Protein AF-A0A7W3MYH0-F1 (afdb_monomer)

Sequence (310 aa):
MGSTESAAGPSVPSQEVTCVPGLLAEVEGEVVQAGDALAAFGDLRAQATQVLLGNQPESNGEAVRLGQVTLELFVEPGVVGCGRAHAVIHIQVTAFAELVVEHRWPAQRVAFEYDALDLAVLDGDEPLLVAEVKRDRTELERMLAQFEVATSEHVVAPANTVQRKVAALARLRPAVFWAVAPGVRRAFSVEADRGGVPRLHPRGGLPQGSRTELDCPICGSEEDVRGNPMPDGRIGLVCAACDHHWSRTPRRPCRRCGSADVEAGGYRGWAYEDSEDATDDTMAPWHYVDWDVYRCRNCHHTWKVGRRAE

Organism: NCBI:txid1411118

Nearest PDB structures (foldseek):
  8rpp-assembly1_A  TM=4.642E-01  e=5.787E+00  Homo sapiens
  6jjx-assembly1_A  TM=3.162E-01  e=2.530E+00  Mus musculus
  8y6p-assembly1_Q  TM=2.442E-01  e=3.400E+00  Drosophila melanogaster
  5ezo-assembly1_A  TM=1.902E-01  e=1.577E+00  Plasmodium falciparum 3D7

pLDDT: mean 77.44, std 22.71, range [29.45, 98.5]

Solvent-accessible surface area (backbone atoms only — not comparable to full-atom values): 18325 Å² total; per-residue (Å²): 141,86,86,82,89,82,85,82,78,86,82,77,80,83,77,84,82,79,85,78,90,64,64,48,25,49,59,99,87,44,84,34,55,43,82,64,58,44,61,58,89,80,91,68,80,84,52,67,76,70,70,76,77,63,81,86,83,83,78,80,80,68,64,47,65,52,84,94,40,41,52,36,65,66,68,76,90,80,67,91,78,50,71,74,62,52,52,40,53,54,50,46,54,47,52,51,49,44,40,34,47,78,29,29,31,56,54,80,37,52,42,70,62,46,88,67,29,52,29,27,36,43,60,74,94,45,42,44,31,35,28,42,70,31,77,35,55,68,62,42,52,55,50,52,56,51,48,73,71,56,46,48,61,34,47,77,59,49,87,47,77,65,31,39,35,49,25,39,46,44,71,61,58,25,56,28,42,36,46,36,25,73,97,41,81,46,28,21,38,46,44,65,47,98,69,52,36,52,42,77,42,86,42,98,57,77,70,39,30,19,87,46,99,66,23,28,59,73,81,46,45,54,89,44,44,46,77,44,83,40,98,87,64,31,32,40,34,37,23,72,83,76,72,50,74,51,61,44,73,68,70,69,48,32,93,87,78,61,44,62,56,46,48,62,51,64,45,81,73,44,62,51,92,45,69,70,68,17,67,76,36,89,48,15,86,79,30,32,29,24,35,38,38,35,35,21,74,84,77,64,54,67,53,74,49,74,36,65,64,130

Foldseek 3Di:
DDDDDDDDDDDDDDDDDDDDFFFWWAAPHDIDRPLQNQLDDDDQQPQLVPVQPDDDDDDDWDFRDRDRTTRTRDDPPDPPPCVQVVLQVVQLVSVLCCCCHVQVQRSNQWDAPDQLAGIFGDQDPAGQETEHEDSAPVVLVVLVVCLQPDDLCLLVPPPDSSSSVQVVCLVRVHQWYWYDYRVDIWIFGWDQDPSSGTDTHTDPDDFRQANDPQADRHPNDNPQWDWDADPVQWTWIARPVPRDIGIGHQQDADPPPRHSQKRKGKDFFQFDPDPVVQVVDPLRVPRTWIWIWIAHPPPRDIDIDTHRHD

Secondary structure (DSSP, 8-state):
------PPPPPPP----------EEEETTEEEEHHHHTTS-----SSHHHHSSS----SS--EEEETTEEEE----TT-TT-HHHHHHHHHHHHHHHHHHHTS---GGGEEEEETTEEEEEEETTEEEEEEEE-SSHHHHHHHHHHHHT--HHHHHS--SHHHHHHHHHHHH--SEEEEEETTEEEEEEEEE-TTS-EEEEEESSPPPPPSSTTS-TTT--STTEEEEE-TTS-EEEEETTT--EEEEPPPPPPTTT--S-EEEEEEEEEEPSSHHHHHT-TT-TTSEEEEEEEEETTT--EEEEEEE--

InterPro domains:
  IPR024064 FdhE-like superfamily [G3DSA:3.90.1670.10] (83-310)
  IPR024064 FdhE-like superfamily [SSF144020] (112-305)

Mean predicted aligned error: 13.1 Å

Structure (mmCIF, N/CA/C/O backbone):
data_AF-A0A7W3MYH0-F1
#
_entry.id   AF-A0A7W3MYH0-F1
#
loop_
_atom_site.group_PDB
_atom_site.id
_atom_site.type_symbol
_atom_site.label_atom_id
_atom_site.label_alt_id
_atom_site.label_comp_id
_atom_site.label_asym_id
_atom_site.label_entity_id
_atom_site.label_seq_id
_atom_site.pdbx_PDB_ins_code
_atom_site.Cartn_x
_atom_site.Cartn_y
_atom_site.Cartn_z
_atom_site.occupancy
_atom_site.B_iso_or_equiv
_atom_site.auth_seq_id
_atom_site.auth_comp_id
_atom_site.auth_asym_id
_atom_site.auth_atom_id
_atom_site.pdbx_PDB_model_num
ATOM 1 N N . MET A 1 1 ? 1.530 49.785 -61.861 1.00 49.75 1 MET A N 1
ATOM 2 C CA . MET A 1 1 ? 0.329 49.764 -60.999 1.00 49.75 1 MET A CA 1
ATOM 3 C C . MET A 1 1 ? -0.257 48.369 -61.082 1.00 49.75 1 MET A C 1
ATOM 5 O O . MET A 1 1 ? -0.541 47.935 -62.188 1.00 49.75 1 MET A O 1
ATOM 9 N N . GLY A 1 2 ? -0.339 47.657 -59.961 1.00 45.53 2 GLY A N 1
ATOM 10 C CA . GLY A 1 2 ? -0.813 46.272 -59.916 1.00 45.53 2 GLY A CA 1
ATOM 11 C C . GLY A 1 2 ? -0.309 45.565 -58.664 1.00 45.53 2 GLY A C 1
ATOM 12 O O . GLY A 1 2 ? 0.562 44.710 -58.754 1.00 45.53 2 GLY A O 1
ATOM 13 N N . SER A 1 3 ? -0.799 46.010 -57.507 1.00 45.44 3 SER A N 1
ATOM 14 C CA . SER A 1 3 ? -0.577 45.389 -56.201 1.00 45.44 3 SER A CA 1
ATOM 15 C C . SER A 1 3 ? -1.469 44.155 -56.056 1.00 45.44 3 SER A C 1
ATOM 17 O O . SER A 1 3 ? -2.653 44.224 -56.380 1.00 45.44 3 SER A O 1
ATOM 19 N N . THR A 1 4 ? -0.936 43.060 -55.518 1.00 51.47 4 THR A N 1
ATOM 20 C CA . THR A 1 4 ? -1.732 41.945 -54.984 1.00 51.47 4 THR A CA 1
ATOM 21 C C . THR A 1 4 ? -1.242 41.631 -53.576 1.00 51.47 4 THR A C 1
ATOM 23 O O . THR A 1 4 ? -0.197 41.008 -53.399 1.00 51.47 4 THR A O 1
ATOM 26 N N . GLU A 1 5 ? -1.990 42.117 -52.585 1.00 48.38 5 GLU A N 1
ATOM 27 C CA . GLU A 1 5 ? -1.872 41.752 -51.173 1.00 48.38 5 GLU A CA 1
ATOM 28 C C . GLU A 1 5 ? -2.533 40.386 -50.944 1.00 48.38 5 GLU A C 1
ATOM 30 O O . GLU A 1 5 ? -3.685 40.169 -51.315 1.00 48.38 5 GLU A O 1
ATOM 35 N N . SER A 1 6 ? -1.790 39.460 -50.336 1.00 55.84 6 SER A N 1
ATOM 36 C CA . SER A 1 6 ? -2.280 38.151 -49.905 1.00 55.84 6 SER A CA 1
ATOM 37 C C . SER A 1 6 ? -2.555 38.208 -48.404 1.00 55.84 6 SER A C 1
ATOM 39 O O . SER A 1 6 ? -1.624 38.322 -47.609 1.00 55.84 6 SER A O 1
ATOM 41 N N . ALA A 1 7 ? -3.828 38.143 -48.017 1.00 49.69 7 ALA A N 1
ATOM 42 C CA . ALA A 1 7 ? -4.252 38.137 -46.621 1.00 49.69 7 ALA A CA 1
ATOM 43 C C . ALA A 1 7 ? -3.980 36.767 -45.975 1.00 49.69 7 ALA A C 1
ATOM 45 O O . ALA A 1 7 ? -4.521 35.748 -46.404 1.00 49.69 7 ALA A O 1
ATOM 46 N N . ALA A 1 8 ? -3.143 36.746 -44.937 1.00 50.25 8 ALA A N 1
ATOM 47 C CA . ALA A 1 8 ? -2.974 35.596 -44.056 1.00 50.25 8 ALA A CA 1
ATOM 48 C C . ALA A 1 8 ? -4.159 35.530 -43.077 1.00 50.25 8 ALA A C 1
ATOM 50 O O . ALA A 1 8 ? -4.437 36.495 -42.366 1.00 50.25 8 ALA A O 1
ATOM 51 N N . GLY A 1 9 ? -4.875 34.404 -43.070 1.00 51.78 9 GLY A N 1
ATOM 52 C CA . GLY A 1 9 ? -5.973 34.154 -42.137 1.00 51.78 9 GLY A CA 1
ATOM 53 C C . GLY A 1 9 ? -5.472 33.892 -40.708 1.00 51.78 9 GLY A C 1
ATOM 54 O O . GLY A 1 9 ? -4.358 33.391 -40.536 1.00 51.78 9 GLY A O 1
ATOM 55 N N . PRO A 1 10 ? -6.273 34.216 -39.677 1.00 43.66 10 PRO A N 1
ATOM 56 C CA . PRO A 1 10 ? -5.878 34.051 -38.283 1.00 43.66 10 PRO A CA 1
ATOM 57 C C . PRO A 1 10 ? -5.777 32.567 -37.908 1.00 43.66 10 PRO A C 1
ATOM 59 O O . PRO A 1 10 ? -6.722 31.797 -38.074 1.00 43.66 10 PRO A O 1
ATOM 62 N N . SER A 1 11 ? -4.624 32.174 -37.372 1.00 43.88 11 SER A N 1
ATOM 63 C CA . SER A 1 11 ? -4.406 30.869 -36.749 1.00 43.88 11 SER A CA 1
ATOM 64 C C . SER A 1 11 ? -5.176 30.785 -35.429 1.00 43.88 11 SER A C 1
ATOM 66 O O . SER A 1 11 ? -4.922 31.572 -34.515 1.00 43.88 11 SER A O 1
ATOM 68 N N . VAL A 1 12 ? -6.104 29.832 -35.326 1.00 41.00 12 VAL A N 1
ATOM 69 C CA . VAL A 1 12 ? -6.810 29.511 -34.077 1.00 41.00 12 VAL A CA 1
ATOM 70 C C . VAL A 1 12 ? -5.826 28.813 -33.127 1.00 41.00 12 VAL A C 1
ATOM 72 O O . VAL A 1 12 ? -5.189 27.846 -33.548 1.00 41.00 12 VAL A O 1
ATOM 75 N N . PRO A 1 13 ? -5.664 29.272 -31.874 1.00 39.94 13 PRO A N 1
ATOM 76 C CA . PRO A 1 13 ? -4.800 28.602 -30.913 1.00 39.94 13 PRO A CA 1
ATOM 77 C C . PRO A 1 13 ? -5.392 27.241 -30.529 1.00 39.94 13 PRO A C 1
ATOM 79 O O . PRO A 1 13 ? -6.543 27.146 -30.103 1.00 39.94 13 PRO A O 1
ATOM 82 N N . SER A 1 14 ? -4.592 26.188 -30.676 1.00 37.06 14 SER A N 1
ATOM 83 C CA . SER A 1 14 ? -4.891 24.848 -30.178 1.00 37.06 14 SER A CA 1
ATOM 84 C C . SER A 1 14 ? -5.017 24.897 -28.652 1.00 37.06 14 SER A C 1
ATOM 86 O O . SER A 1 14 ? -4.023 25.125 -27.966 1.00 37.06 14 SER A O 1
ATOM 88 N N . GLN A 1 15 ? -6.222 24.716 -28.111 1.00 36.97 15 GLN A N 1
ATOM 89 C CA . GLN A 1 15 ? -6.409 24.520 -26.673 1.00 36.97 15 GLN A CA 1
ATOM 90 C C . GLN A 1 15 ? -5.968 23.097 -26.307 1.00 36.97 15 GLN A C 1
ATOM 92 O O . GLN A 1 15 ? -6.529 22.124 -26.812 1.00 36.97 15 GLN A O 1
ATOM 97 N N . GLU A 1 16 ? -4.956 22.972 -25.448 1.00 37.06 16 GLU A N 1
ATOM 98 C CA . GLU A 1 16 ? -4.642 21.706 -24.785 1.00 37.06 16 GLU A CA 1
ATOM 99 C C . GLU A 1 16 ? -5.789 21.362 -23.828 1.00 37.06 16 GLU A C 1
ATOM 101 O O . GLU A 1 16 ? -6.055 22.076 -22.863 1.00 37.06 16 GLU A O 1
ATOM 106 N N . VAL A 1 17 ? -6.506 20.277 -24.126 1.00 39.31 17 VAL A N 1
ATOM 107 C CA . VAL A 1 17 ? -7.521 19.717 -23.231 1.00 39.31 17 VAL A CA 1
ATOM 108 C C . VAL A 1 17 ? -6.800 18.862 -22.194 1.00 39.31 17 VAL A C 1
ATOM 110 O O . VAL A 1 17 ? -6.357 17.752 -22.490 1.00 39.31 17 VAL A O 1
ATOM 113 N N . THR A 1 18 ? -6.674 19.375 -20.974 1.00 37.69 18 THR A N 1
ATOM 114 C CA . THR A 1 18 ? -6.157 18.614 -19.833 1.00 37.69 18 THR A CA 1
ATOM 115 C C . THR A 1 18 ? -7.280 17.738 -19.276 1.00 37.69 18 THR A C 1
ATOM 117 O O . THR A 1 18 ? -8.209 18.249 -18.656 1.00 37.69 18 THR A O 1
ATOM 120 N N . CYS A 1 19 ? -7.227 16.418 -19.493 1.00 40.06 19 CYS A N 1
ATOM 121 C CA . CYS A 1 19 ? -8.099 15.488 -18.768 1.00 40.06 19 CYS A CA 1
ATOM 122 C C . CYS A 1 19 ? -7.659 15.461 -17.293 1.00 40.06 19 CYS A C 1
ATOM 124 O O . CYS A 1 19 ? -6.555 14.998 -17.004 1.00 40.06 19 CYS A O 1
ATOM 126 N N . VAL A 1 20 ? -8.515 15.894 -16.366 1.00 40.16 20 VAL A N 1
ATOM 127 C CA . VAL A 1 20 ? -8.337 15.643 -14.926 1.00 40.16 20 VAL A CA 1
ATOM 128 C C . VAL A 1 20 ? -9.387 14.611 -14.509 1.00 40.16 20 VAL A C 1
ATOM 130 O O . VAL A 1 20 ? -10.543 14.978 -14.316 1.00 40.16 20 VAL A O 1
ATOM 133 N N . PRO A 1 21 ? -9.054 13.311 -14.440 1.00 43.78 21 PRO A N 1
ATOM 134 C CA . PRO A 1 21 ? -9.985 12.321 -13.917 1.00 43.78 21 PRO A CA 1
ATOM 135 C C . PRO A 1 21 ? -10.138 12.501 -12.399 1.00 43.78 21 PRO A C 1
ATOM 137 O O . PRO A 1 21 ? -9.145 12.526 -11.674 1.00 43.78 21 PRO A O 1
ATOM 140 N N . GLY A 1 22 ? -11.379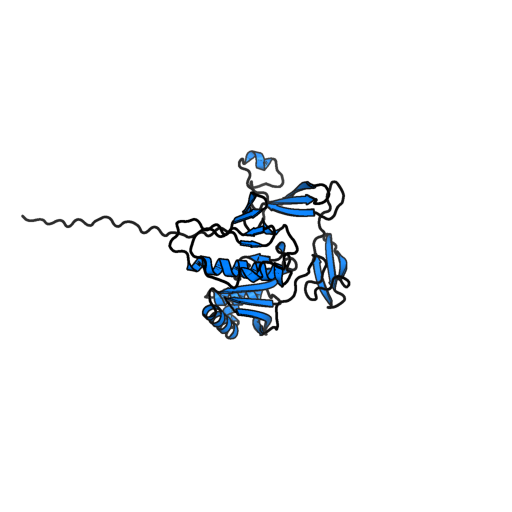 12.617 -11.923 1.00 41.09 22 GLY A N 1
ATOM 141 C CA . GLY A 1 22 ? -11.736 12.541 -10.505 1.00 41.09 22 GLY A CA 1
ATOM 142 C C . GLY A 1 22 ? -12.479 11.236 -10.218 1.00 41.09 22 GLY A C 1
ATOM 143 O O . GLY A 1 22 ? -13.301 10.810 -11.025 1.00 41.09 22 GLY A O 1
ATOM 144 N N . LEU A 1 23 ? -12.187 10.591 -9.087 1.00 44.78 23 LEU A N 1
ATOM 145 C CA . LEU A 1 23 ? -12.924 9.421 -8.606 1.00 44.78 23 LEU A CA 1
ATOM 146 C C . LEU A 1 23 ? -13.831 9.874 -7.455 1.00 44.78 23 LEU A C 1
ATOM 148 O O . LEU A 1 23 ? -13.351 10.218 -6.373 1.00 44.78 23 LEU A O 1
ATOM 152 N N . LEU A 1 24 ? -15.137 9.909 -7.704 1.00 42.88 24 LEU A N 1
ATOM 153 C CA . LEU A 1 24 ? -16.153 10.180 -6.691 1.00 42.88 24 LEU A CA 1
ATOM 154 C C . LEU A 1 24 ? -16.809 8.855 -6.302 1.00 42.88 24 LEU A C 1
ATOM 156 O O . LEU A 1 24 ? -16.984 7.981 -7.145 1.00 42.88 24 LEU A O 1
ATOM 160 N N . ALA A 1 25 ? -17.139 8.695 -5.029 1.00 40.66 25 ALA A N 1
ATOM 161 C CA . ALA A 1 25 ? -17.916 7.572 -4.529 1.00 40.66 25 ALA A CA 1
ATOM 162 C C . ALA A 1 25 ? -19.164 8.120 -3.836 1.00 40.66 25 ALA A C 1
ATOM 164 O O . ALA A 1 25 ? -19.112 9.181 -3.221 1.00 40.66 25 ALA A O 1
ATOM 165 N N . GLU A 1 26 ? -20.283 7.410 -3.928 1.00 36.84 26 GLU A N 1
ATOM 166 C CA . GLU A 1 26 ? -21.508 7.780 -3.222 1.00 36.84 26 GLU A CA 1
ATOM 167 C C . GLU A 1 26 ? -21.799 6.735 -2.143 1.00 36.84 26 GLU A C 1
ATOM 169 O O . GLU A 1 26 ? -21.899 5.537 -2.425 1.00 36.84 26 GLU A O 1
ATOM 174 N N . VAL A 1 27 ? -21.905 7.179 -0.889 1.00 41.62 27 VAL A N 1
ATOM 175 C CA . VAL A 1 27 ? -22.206 6.320 0.264 1.00 41.62 27 VAL A CA 1
ATOM 176 C C . VAL A 1 27 ? -23.472 6.854 0.922 1.00 41.62 27 VAL A C 1
ATOM 178 O O . VAL A 1 27 ? -23.507 7.995 1.361 1.00 41.62 27 VAL A O 1
ATOM 181 N N . GLU A 1 28 ? -24.535 6.046 0.957 1.00 39.84 28 GLU A N 1
ATOM 182 C CA . GLU A 1 28 ? -25.832 6.406 1.567 1.00 39.84 28 GLU A CA 1
ATOM 183 C C . GLU A 1 28 ? -26.482 7.715 1.051 1.00 39.84 28 GLU A C 1
ATOM 185 O O . GLU A 1 28 ? -27.323 8.294 1.736 1.00 39.84 28 GLU A O 1
ATOM 190 N N . GLY A 1 29 ? -26.164 8.159 -0.172 1.00 37.56 29 GLY A N 1
ATOM 191 C CA . GLY A 1 29 ? -26.741 9.371 -0.773 1.00 37.56 29 GLY A CA 1
ATOM 192 C C . GLY A 1 29 ? -25.885 10.637 -0.640 1.00 37.56 29 GLY A C 1
ATOM 193 O O . GLY A 1 29 ? -26.349 11.717 -1.004 1.00 37.56 29 GLY A O 1
ATOM 194 N N . GLU A 1 30 ? -24.658 10.531 -0.116 1.00 33.34 30 GLU A N 1
ATOM 195 C CA . GLU A 1 30 ? -23.674 11.620 -0.102 1.00 33.34 30 GLU A CA 1
ATOM 196 C C . GLU A 1 30 ? -22.496 11.316 -1.038 1.00 33.34 30 GLU A C 1
ATOM 198 O O . GLU A 1 30 ? -21.891 10.242 -0.975 1.00 33.34 30 GLU A O 1
ATOM 203 N N . VAL A 1 31 ? -22.162 12.286 -1.900 1.00 41.22 31 VAL A N 1
ATOM 204 C CA . VAL A 1 31 ? -21.006 12.238 -2.806 1.00 41.22 31 VAL A CA 1
ATOM 205 C C . VAL A 1 31 ? -19.749 12.612 -2.025 1.00 41.22 31 VAL A C 1
ATOM 207 O O . VAL A 1 31 ? -19.617 13.732 -1.535 1.00 41.22 31 VAL A O 1
ATOM 210 N N . VAL A 1 32 ? -18.808 11.682 -1.941 1.00 40.00 32 VAL A N 1
ATOM 211 C CA . VAL A 1 32 ? -17.532 11.821 -1.235 1.00 40.00 32 VAL A CA 1
ATOM 212 C C . VAL A 1 32 ? -16.370 11.528 -2.186 1.00 40.00 32 VAL A C 1
ATOM 214 O O . VAL A 1 32 ? -16.501 10.770 -3.150 1.00 40.00 32 VAL A O 1
ATOM 217 N N . GLN A 1 33 ? -15.204 12.134 -1.941 1.00 45.72 33 GLN A N 1
ATOM 218 C CA . GLN A 1 33 ? -13.974 11.721 -2.622 1.00 45.72 33 GLN A CA 1
ATOM 219 C C . GLN A 1 33 ? -13.733 10.237 -2.325 1.00 45.72 33 GLN A C 1
ATOM 221 O O . GLN A 1 33 ? -13.898 9.799 -1.186 1.00 45.72 33 GLN A O 1
ATOM 226 N N . ALA A 1 34 ? -13.356 9.448 -3.334 1.00 43.62 34 ALA A N 1
ATOM 227 C CA . ALA A 1 34 ? -13.265 7.993 -3.188 1.00 43.62 34 ALA A CA 1
ATOM 228 C C . ALA A 1 34 ? -12.343 7.542 -2.038 1.00 43.62 34 ALA A C 1
ATOM 230 O O . ALA A 1 34 ? -12.589 6.496 -1.443 1.00 43.62 34 ALA A O 1
ATOM 231 N N . GLY A 1 35 ? -11.339 8.351 -1.678 1.00 39.06 35 GLY A N 1
ATOM 232 C CA . GLY A 1 35 ? -10.481 8.107 -0.516 1.00 39.06 35 GLY A CA 1
ATOM 233 C C . GLY A 1 35 ? -11.215 8.132 0.834 1.00 39.06 35 GLY A C 1
ATOM 234 O O . GLY A 1 35 ? -10.866 7.356 1.719 1.00 39.06 35 GLY A O 1
ATOM 235 N N . ASP A 1 36 ? -12.263 8.948 0.977 1.00 36.28 36 ASP A N 1
ATOM 236 C CA . ASP A 1 36 ? -12.995 9.146 2.238 1.00 36.28 36 ASP A CA 1
ATOM 237 C C . ASP A 1 36 ? -14.158 8.150 2.410 1.00 36.28 36 ASP A C 1
ATOM 239 O O . ASP A 1 36 ? -14.506 7.765 3.527 1.00 36.28 36 ASP A O 1
ATOM 243 N N . ALA A 1 37 ? -14.722 7.662 1.300 1.00 36.88 37 ALA A N 1
ATOM 244 C CA . ALA A 1 37 ? -15.820 6.689 1.270 1.00 36.88 37 ALA A CA 1
ATOM 245 C C . ALA A 1 37 ? -15.452 5.303 1.833 1.00 36.88 37 ALA A C 1
ATOM 247 O O . ALA A 1 37 ? -16.307 4.560 2.315 1.00 36.88 37 ALA A O 1
ATOM 248 N N . LEU A 1 38 ? -14.172 4.938 1.742 1.00 44.50 38 LEU A N 1
ATOM 249 C CA . LEU A 1 38 ? -13.667 3.580 1.960 1.00 44.50 38 LEU A CA 1
ATOM 250 C C . LEU A 1 38 ? -13.279 3.273 3.420 1.00 44.50 38 LEU A C 1
ATOM 252 O O . LEU A 1 38 ? -12.915 2.140 3.727 1.00 44.50 38 LEU A O 1
ATOM 256 N N . ALA A 1 39 ? -13.375 4.251 4.332 1.00 37.59 39 ALA A N 1
ATOM 257 C CA . ALA A 1 39 ? -13.103 4.073 5.766 1.00 37.59 39 ALA A CA 1
ATOM 258 C C . ALA A 1 39 ? -14.240 3.359 6.531 1.00 37.59 39 ALA A C 1
ATOM 260 O O . ALA A 1 39 ? -14.053 2.909 7.665 1.00 37.59 39 ALA A O 1
ATOM 261 N N . ALA A 1 40 ? -15.414 3.223 5.918 1.00 35.97 40 ALA A N 1
ATOM 262 C CA . ALA A 1 40 ? -16.472 2.351 6.396 1.00 35.97 40 ALA A CA 1
ATOM 263 C C . ALA A 1 40 ? -16.369 0.992 5.681 1.00 35.97 40 ALA A C 1
ATOM 265 O O . ALA A 1 40 ? -15.889 0.908 4.562 1.00 35.97 40 ALA A O 1
ATOM 266 N N . PHE A 1 41 ? -16.895 -0.059 6.302 1.00 45.53 41 PHE A N 1
ATOM 267 C CA . PHE A 1 41 ? -17.168 -1.384 5.718 1.00 45.53 41 PHE A CA 1
ATOM 268 C C . PHE A 1 41 ? -16.144 -2.508 5.921 1.00 45.53 41 PHE A C 1
ATOM 270 O O . PHE A 1 41 ? -14.936 -2.396 5.729 1.00 45.53 41 PHE A O 1
ATOM 277 N N . GLY A 1 42 ? -16.724 -3.644 6.312 1.00 33.22 42 GLY A N 1
ATOM 278 C CA . GLY A 1 42 ? -16.122 -4.963 6.330 1.00 33.22 42 GLY A CA 1
ATOM 279 C C . GLY A 1 42 ? -17.019 -5.964 5.597 1.00 33.22 42 GLY A C 1
ATOM 280 O O . GLY A 1 42 ? -18.230 -5.774 5.500 1.00 33.22 42 GLY A O 1
ATOM 281 N N . ASP A 1 43 ? -16.361 -7.021 5.127 1.00 45.12 43 ASP A N 1
ATOM 282 C CA . ASP A 1 43 ? -16.867 -8.320 4.665 1.00 45.12 43 ASP A CA 1
ATOM 283 C C . ASP A 1 43 ? -17.832 -8.351 3.457 1.00 45.12 43 ASP A C 1
ATOM 285 O O . ASP A 1 43 ? -19.051 -8.417 3.597 1.00 45.12 43 ASP A O 1
ATOM 289 N N . LEU A 1 44 ? -17.273 -8.427 2.237 1.00 38.06 44 LEU A N 1
ATOM 290 C CA . LEU A 1 44 ? -18.025 -8.662 0.991 1.00 38.06 44 LEU A CA 1
ATOM 291 C C . LEU A 1 44 ? -17.258 -9.549 -0.004 1.00 38.06 44 LEU A C 1
ATOM 293 O O . LEU A 1 44 ? -16.617 -9.075 -0.931 1.00 38.06 44 LEU A O 1
ATOM 297 N N . ARG A 1 45 ? -17.369 -10.872 0.166 1.00 33.44 45 ARG A N 1
ATOM 298 C CA . ARG A 1 45 ? -16.625 -11.895 -0.600 1.00 33.44 45 ARG A CA 1
ATOM 299 C C . ARG A 1 45 ? -17.303 -12.387 -1.893 1.00 33.44 45 ARG A C 1
ATOM 301 O O . ARG A 1 45 ? -16.672 -13.092 -2.669 1.00 33.44 45 ARG A O 1
ATOM 308 N N . ALA A 1 46 ? -18.581 -12.085 -2.132 1.00 29.45 46 ALA A N 1
ATOM 309 C CA . ALA A 1 46 ? -19.383 -12.882 -3.076 1.00 29.45 46 ALA A CA 1
ATOM 310 C C . ALA A 1 46 ? -19.739 -12.224 -4.426 1.00 29.45 46 ALA A C 1
ATOM 312 O O . ALA A 1 46 ? -20.237 -12.926 -5.299 1.00 29.45 46 ALA A O 1
ATOM 313 N N . GLN A 1 47 ? -19.511 -10.920 -4.630 1.00 33.72 47 GLN A N 1
ATOM 314 C CA . GLN A 1 47 ? -20.030 -10.212 -5.821 1.00 33.72 47 GLN A CA 1
ATOM 315 C C . GLN A 1 47 ? -18.956 -9.629 -6.755 1.00 33.72 47 GLN A C 1
ATOM 317 O O . GLN A 1 47 ? -19.222 -9.467 -7.944 1.00 33.72 47 GLN A O 1
ATOM 322 N N . ALA A 1 48 ? -17.726 -9.407 -6.279 1.00 35.72 48 ALA A N 1
ATOM 323 C CA . ALA A 1 48 ? -16.650 -8.835 -7.097 1.00 35.72 48 ALA A CA 1
ATOM 324 C C . ALA A 1 48 ? -16.241 -9.734 -8.285 1.00 35.72 48 ALA A C 1
ATOM 326 O O . ALA A 1 48 ? -15.880 -9.247 -9.354 1.00 35.72 48 ALA A O 1
ATOM 327 N N . THR A 1 49 ? -16.367 -11.056 -8.146 1.00 32.59 49 THR A N 1
ATOM 328 C CA . THR A 1 49 ? -15.875 -12.022 -9.140 1.00 32.59 49 THR A CA 1
ATOM 329 C C . THR A 1 49 ? -16.716 -12.082 -10.425 1.00 32.59 49 THR A C 1
ATOM 331 O O . THR A 1 49 ? -16.207 -12.510 -11.459 1.00 32.59 49 THR A O 1
ATOM 334 N N . GLN A 1 50 ? -17.984 -11.649 -10.413 1.00 30.77 50 GLN A N 1
ATOM 335 C CA . GLN A 1 50 ? -18.881 -11.819 -11.569 1.00 30.77 50 GLN A CA 1
ATOM 336 C C . GLN A 1 50 ? -18.831 -10.650 -12.570 1.00 30.77 50 GLN A C 1
ATOM 338 O O . GLN A 1 50 ? -19.088 -10.857 -13.753 1.00 30.77 50 GLN A O 1
ATOM 343 N N . VAL A 1 51 ? -18.428 -9.453 -12.129 1.00 36.69 51 VAL A N 1
ATOM 344 C CA . VAL A 1 51 ? -18.305 -8.252 -12.983 1.00 36.69 51 VAL A CA 1
ATOM 345 C C . VAL A 1 51 ? -16.957 -8.211 -13.723 1.00 36.69 51 VAL A C 1
ATOM 347 O O . VAL A 1 51 ? -16.855 -7.665 -14.816 1.00 36.69 51 VAL A O 1
ATOM 350 N N . LEU A 1 52 ? -15.915 -8.855 -13.187 1.00 38.69 52 LEU A N 1
ATOM 351 C CA . LEU A 1 52 ? -14.537 -8.711 -13.681 1.00 38.69 52 LEU A CA 1
ATOM 352 C C . LEU A 1 52 ? -14.161 -9.586 -14.893 1.00 38.69 52 LEU A C 1
ATOM 354 O O . LEU A 1 52 ? -13.057 -9.437 -15.420 1.00 38.69 52 LEU A O 1
ATOM 358 N N . LEU A 1 53 ? -15.026 -10.504 -15.346 1.00 37.31 53 LEU A N 1
ATOM 359 C CA . LEU A 1 53 ? -14.669 -11.494 -16.380 1.00 37.31 53 LEU A CA 1
ATOM 360 C C . LEU A 1 53 ? -15.657 -11.620 -17.552 1.00 37.31 53 LEU A C 1
ATOM 362 O O . LEU A 1 53 ? -15.447 -12.472 -18.416 1.00 37.31 53 LEU A O 1
ATOM 366 N N . GLY A 1 54 ? -16.699 -10.788 -17.640 1.00 34.19 54 GLY A N 1
ATOM 367 C CA . GLY A 1 54 ? -17.733 -10.945 -18.666 1.00 34.19 54 GLY A CA 1
ATOM 368 C C . GLY A 1 54 ? -18.232 -9.630 -19.254 1.00 34.19 54 GLY A C 1
ATOM 369 O O . GLY A 1 54 ? -19.049 -8.967 -18.636 1.00 34.19 54 GLY A O 1
ATOM 370 N N . ASN A 1 55 ? -17.824 -9.375 -20.501 1.00 32.88 55 ASN A N 1
ATOM 371 C CA . ASN A 1 55 ? -18.317 -8.363 -21.448 1.00 32.88 55 ASN A CA 1
ATOM 372 C C . ASN A 1 55 ? -17.762 -6.935 -21.306 1.00 32.88 55 ASN A C 1
ATOM 374 O O . ASN A 1 55 ? -17.775 -6.320 -20.248 1.00 32.88 55 ASN A O 1
ATOM 378 N N . GLN A 1 56 ? -17.281 -6.404 -22.436 1.00 32.81 56 GLN A N 1
ATOM 379 C CA . GLN A 1 56 ? -17.023 -4.975 -22.608 1.00 32.81 56 GLN A CA 1
ATOM 380 C C . GLN A 1 56 ? -18.367 -4.230 -22.649 1.00 32.81 56 GLN A C 1
ATOM 382 O O . GLN A 1 56 ? -19.223 -4.637 -23.438 1.00 32.81 56 GLN A O 1
ATOM 387 N N . PRO A 1 57 ? -18.570 -3.163 -21.856 1.00 34.25 57 PRO A N 1
ATOM 388 C CA . PRO A 1 57 ? -19.814 -2.407 -21.889 1.00 34.25 57 PRO A CA 1
ATOM 389 C C . PRO A 1 57 ? -19.824 -1.389 -23.038 1.00 34.25 57 PRO A C 1
ATOM 391 O O . PRO A 1 57 ? -18.903 -0.584 -23.203 1.00 34.25 57 PRO A O 1
ATOM 394 N N . GLU A 1 58 ? -20.903 -1.408 -23.820 1.00 35.22 58 GLU A N 1
ATOM 395 C CA . GLU A 1 58 ? -21.268 -0.331 -24.736 1.00 35.22 58 GLU A CA 1
ATOM 396 C C . GLU A 1 58 ? -22.017 0.766 -23.952 1.00 35.22 58 GLU A C 1
ATOM 398 O O . GLU A 1 58 ? -23.204 0.650 -23.680 1.00 35.22 58 GLU A O 1
ATOM 403 N N . SER A 1 59 ? -21.319 1.868 -23.657 1.00 42.91 59 SER A N 1
ATOM 404 C CA . SER A 1 59 ? -21.837 3.208 -23.296 1.00 42.91 59 SER A CA 1
ATOM 405 C C . SER A 1 59 ? -22.592 3.448 -21.963 1.00 42.91 59 SER A C 1
ATOM 407 O O . SER A 1 59 ? -23.536 2.758 -21.607 1.00 42.91 59 SER A O 1
ATOM 409 N N . ASN A 1 60 ? -22.203 4.575 -21.340 1.00 40.34 60 ASN A N 1
ATOM 410 C CA . ASN A 1 60 ? -22.831 5.397 -20.288 1.00 40.34 60 ASN A CA 1
ATOM 411 C C . ASN A 1 60 ? -23.012 4.824 -18.868 1.00 40.34 60 ASN A C 1
ATOM 413 O O . ASN A 1 60 ? -23.955 4.094 -18.599 1.00 40.34 60 ASN A O 1
ATOM 417 N N . GLY A 1 61 ? -22.165 5.325 -17.951 1.00 47.72 61 GLY A N 1
ATOM 418 C CA . GLY A 1 61 ? -22.417 5.430 -16.506 1.00 47.72 61 GLY A CA 1
ATOM 419 C C . GLY A 1 61 ? -22.904 4.149 -15.841 1.00 47.72 61 GLY A C 1
ATOM 420 O O . GLY A 1 61 ? -24.059 4.080 -15.432 1.00 47.72 61 GLY A O 1
ATOM 421 N N . GLU A 1 62 ? -22.039 3.140 -15.735 1.00 41.97 62 GLU A N 1
ATOM 422 C CA . GLU A 1 62 ? -22.399 1.889 -15.074 1.00 41.97 62 GLU A CA 1
ATOM 423 C C . GLU A 1 62 ? -21.876 1.866 -13.633 1.00 41.97 62 GLU A C 1
ATOM 425 O O . GLU A 1 62 ? -20.679 1.786 -13.359 1.00 41.97 62 GLU A O 1
ATOM 430 N N . ALA A 1 63 ? -22.828 1.964 -12.715 1.00 42.78 63 ALA A N 1
ATOM 431 C CA . ALA A 1 63 ? -22.692 1.749 -11.289 1.00 42.78 63 ALA A CA 1
ATOM 432 C C . ALA A 1 63 ? -22.326 0.283 -10.990 1.00 42.78 63 ALA A C 1
ATOM 434 O O . ALA A 1 63 ? -23.155 -0.614 -11.163 1.00 42.78 63 ALA A O 1
ATOM 435 N N . VAL A 1 64 ? -21.114 0.010 -10.492 1.00 41.66 64 VAL A N 1
ATOM 436 C CA . VAL A 1 64 ? -20.749 -1.346 -10.053 1.00 41.66 64 VAL A CA 1
ATOM 437 C C . VAL A 1 64 ? -21.180 -1.522 -8.600 1.00 41.66 64 VAL A C 1
ATOM 439 O O . VAL A 1 64 ? -20.548 -1.000 -7.679 1.00 41.66 64 VAL A O 1
ATOM 442 N N . ARG A 1 65 ? -22.269 -2.268 -8.377 1.00 36.56 65 ARG A N 1
ATOM 443 C CA . ARG A 1 65 ? -22.705 -2.643 -7.024 1.00 36.56 65 ARG A CA 1
ATOM 444 C C . ARG A 1 65 ? -21.880 -3.802 -6.476 1.00 36.56 65 ARG A C 1
ATOM 446 O O . ARG A 1 65 ? -21.965 -4.926 -6.966 1.00 36.56 65 ARG A O 1
ATOM 453 N N . LEU A 1 66 ? -21.139 -3.529 -5.409 1.00 40.69 66 LEU A N 1
ATOM 454 C CA . LEU A 1 66 ? -20.439 -4.505 -4.581 1.00 40.69 66 LEU A CA 1
ATOM 455 C C . LEU A 1 66 ? -21.134 -4.527 -3.212 1.00 40.69 66 LEU A C 1
ATOM 457 O O . LEU A 1 66 ? -20.779 -3.781 -2.302 1.00 40.69 66 LEU A O 1
ATOM 461 N N . GLY A 1 67 ? -22.179 -5.343 -3.062 1.00 55.56 67 GLY A N 1
ATOM 462 C CA . GLY A 1 67 ? -22.985 -5.392 -1.840 1.00 55.56 67 GLY A CA 1
ATOM 463 C C . GLY A 1 67 ? -23.809 -4.122 -1.607 1.00 55.56 67 GLY A C 1
ATOM 464 O O . GLY A 1 67 ? -24.671 -3.790 -2.418 1.00 55.56 67 GLY A O 1
ATOM 465 N N . GLN A 1 68 ? -23.583 -3.439 -0.477 1.00 33.00 68 GLN A N 1
ATOM 466 C CA . GLN A 1 68 ? -24.234 -2.156 -0.154 1.00 33.00 68 GLN A CA 1
ATOM 467 C C . GLN A 1 68 ? -23.520 -0.937 -0.757 1.00 33.00 68 GLN A C 1
ATOM 469 O O . GLN A 1 68 ? -24.021 0.174 -0.622 1.00 33.00 68 GLN A O 1
ATOM 474 N N . VAL A 1 69 ? -22.380 -1.130 -1.423 1.00 42.00 69 VAL A N 1
ATOM 475 C CA . VAL A 1 69 ? -21.631 -0.042 -2.056 1.00 42.00 69 VAL A CA 1
ATOM 476 C C . VAL A 1 69 ? -21.921 -0.034 -3.545 1.00 42.00 69 VAL A C 1
ATOM 478 O O . VAL A 1 69 ? -21.833 -1.067 -4.211 1.00 42.00 69 VAL A O 1
ATOM 481 N N . THR A 1 70 ? -22.218 1.148 -4.068 1.00 44.41 70 THR A N 1
ATOM 482 C CA . THR A 1 70 ? -22.183 1.416 -5.498 1.00 44.41 70 THR A CA 1
ATOM 483 C C . THR A 1 70 ? -20.904 2.197 -5.778 1.00 44.41 70 THR A C 1
ATOM 485 O O . THR A 1 70 ? -20.784 3.352 -5.382 1.00 44.41 70 THR A O 1
ATOM 488 N N . LEU A 1 71 ? -19.918 1.566 -6.419 1.00 44.72 71 LEU A N 1
ATOM 489 C CA . LEU A 1 71 ? -18.795 2.306 -6.989 1.00 44.72 71 LEU A CA 1
ATOM 490 C C . LEU A 1 71 ? -19.281 2.896 -8.309 1.00 44.72 71 LEU A C 1
ATOM 492 O O . LEU A 1 71 ? -19.359 2.204 -9.326 1.00 44.72 71 LEU A O 1
ATOM 496 N N . GLU A 1 72 ? -19.664 4.166 -8.266 1.00 45.12 72 GLU A N 1
ATOM 497 C CA . GLU A 1 72 ? -20.031 4.921 -9.456 1.00 45.12 72 GLU A CA 1
ATOM 498 C C . GLU A 1 72 ? -18.787 5.619 -9.995 1.00 45.12 72 GLU A C 1
ATOM 500 O O . GLU A 1 72 ? -18.337 6.644 -9.493 1.00 45.12 72 GLU A O 1
ATOM 505 N N . LEU A 1 73 ? -18.195 5.032 -11.033 1.00 49.44 73 LEU A N 1
ATOM 506 C CA . LEU A 1 73 ? -17.185 5.721 -11.823 1.00 49.44 73 LEU A CA 1
ATOM 507 C C . LEU A 1 73 ? -17.888 6.800 -12.649 1.00 49.44 73 LEU A C 1
ATOM 509 O O . LEU A 1 73 ? -18.407 6.544 -13.737 1.00 49.44 73 LEU A O 1
ATOM 513 N N . PHE A 1 74 ? -17.905 8.019 -12.116 1.00 47.03 74 PHE A N 1
ATOM 514 C CA . PHE A 1 74 ? -18.389 9.179 -12.847 1.00 47.03 74 PHE A CA 1
ATOM 515 C C . PHE A 1 74 ? -17.385 9.553 -13.934 1.00 47.03 74 PHE A C 1
ATOM 517 O O . PHE A 1 74 ? -16.347 10.162 -13.689 1.00 47.03 74 PHE A O 1
ATOM 524 N N . VAL A 1 75 ? -17.710 9.172 -15.165 1.00 48.56 75 VAL A N 1
ATOM 525 C CA . VAL A 1 75 ? -17.043 9.679 -16.360 1.00 48.56 75 VAL A CA 1
ATOM 526 C C . VAL A 1 75 ? -17.925 10.773 -16.934 1.00 48.56 75 VAL A C 1
ATOM 528 O O . VAL A 1 75 ? -19.026 10.483 -17.404 1.00 48.56 75 VAL A O 1
ATOM 531 N N . GLU A 1 76 ? -17.457 12.021 -16.910 1.00 47.81 76 GLU A N 1
ATOM 532 C CA . GLU A 1 76 ? -18.200 13.125 -17.516 1.00 47.81 76 GLU A CA 1
ATOM 533 C C . GLU A 1 76 ? -18.461 12.837 -19.011 1.00 47.81 76 GLU A C 1
ATOM 535 O O . GLU A 1 76 ? -17.515 12.633 -19.788 1.00 47.81 76 GLU A O 1
ATOM 540 N N . PRO A 1 77 ? -19.734 12.786 -19.449 1.00 43.66 77 PRO A N 1
ATOM 541 C CA . PRO A 1 77 ? -20.064 12.531 -20.841 1.00 43.66 77 PRO A CA 1
ATOM 542 C C . PRO A 1 77 ? -19.637 13.730 -21.698 1.00 43.66 77 PRO A C 1
ATOM 544 O O . PRO A 1 77 ? -20.218 14.808 -21.618 1.00 43.66 77 PRO A O 1
ATOM 547 N N . GLY A 1 78 ? -18.616 13.540 -22.537 1.00 52.53 78 GLY A N 1
ATOM 548 C CA . GLY A 1 78 ? -18.142 14.568 -23.475 1.00 52.53 78 GLY A CA 1
ATOM 549 C C . GLY A 1 78 ? -16.658 14.487 -23.835 1.00 52.53 78 GLY A C 1
ATOM 550 O O . GLY A 1 78 ? -16.251 15.021 -24.865 1.00 52.53 78 GLY A O 1
ATOM 551 N N . VAL A 1 79 ? -15.843 13.770 -23.054 1.00 53.03 79 VAL A N 1
ATOM 552 C CA . VAL A 1 79 ? -14.396 13.661 -23.302 1.00 53.03 79 VAL A CA 1
ATOM 553 C C . VAL A 1 79 ? -14.087 12.506 -24.265 1.00 53.03 79 VAL A C 1
ATOM 555 O O . VAL A 1 79 ? -13.595 11.438 -23.888 1.00 53.03 79 VAL A O 1
ATOM 558 N N . VAL A 1 80 ? -14.381 12.709 -25.552 1.00 50.12 80 VAL A N 1
ATOM 559 C CA . VAL A 1 80 ? -14.014 11.776 -26.632 1.00 50.12 80 VAL A CA 1
ATOM 560 C C . VAL A 1 80 ? -12.503 11.879 -26.879 1.00 50.12 80 VAL A C 1
ATOM 562 O O . VAL A 1 80 ? -12.034 12.615 -27.738 1.00 50.12 80 VAL A O 1
ATOM 565 N N . GLY A 1 81 ? -11.721 11.171 -26.063 1.00 55.97 81 GLY A N 1
ATOM 566 C CA . GLY A 1 81 ? -10.256 11.163 -26.154 1.00 55.97 81 GLY A CA 1
ATOM 567 C C . GLY A 1 81 ? -9.531 10.443 -25.016 1.00 55.97 81 GLY A C 1
ATOM 568 O O . GLY A 1 81 ? -8.373 10.065 -25.179 1.00 55.97 81 GLY A O 1
ATOM 569 N N . CYS A 1 82 ? -10.204 10.174 -23.891 1.00 59.28 82 CYS A N 1
ATOM 570 C CA . CYS A 1 82 ? -9.539 9.692 -22.675 1.00 59.28 82 CYS A CA 1
ATOM 571 C C . CYS A 1 82 ? -9.551 8.155 -22.463 1.00 59.28 82 CYS A C 1
ATOM 573 O O . CYS A 1 82 ? -9.167 7.655 -21.405 1.00 59.28 82 CYS A O 1
ATOM 575 N N . GLY A 1 83 ? -9.877 7.368 -23.500 1.00 66.38 83 GLY A N 1
ATOM 576 C CA . GLY A 1 83 ? -10.026 5.905 -23.392 1.00 66.38 83 GLY A CA 1
ATOM 577 C C . GLY A 1 83 ? -8.787 5.149 -22.885 1.00 66.38 83 GLY A C 1
ATOM 578 O O . GLY A 1 83 ? -8.918 4.108 -22.246 1.00 66.38 83 GLY A O 1
ATOM 579 N N . ARG A 1 84 ? -7.574 5.676 -23.110 1.00 67.75 84 ARG A N 1
ATOM 580 C CA . ARG A 1 84 ? -6.338 5.053 -22.599 1.00 67.75 84 ARG A CA 1
ATOM 581 C C . ARG A 1 84 ? -6.123 5.272 -21.102 1.00 67.75 84 ARG A C 1
ATOM 583 O O . ARG A 1 84 ? -5.634 4.361 -20.444 1.00 67.75 84 ARG A O 1
ATOM 590 N N . ALA A 1 85 ? -6.469 6.448 -20.580 1.00 70.38 85 ALA A N 1
ATOM 591 C CA . ALA A 1 85 ? -6.322 6.754 -19.158 1.00 70.38 85 ALA A CA 1
ATOM 592 C C . ALA A 1 85 ? -7.348 5.973 -18.322 1.00 70.38 85 ALA A C 1
ATOM 594 O O . ALA A 1 85 ? -7.002 5.404 -17.290 1.00 70.38 85 ALA A O 1
ATOM 595 N N . HIS A 1 86 ? -8.580 5.845 -18.824 1.00 75.75 86 HIS A N 1
ATOM 596 C CA . HIS A 1 86 ? -9.658 5.149 -18.112 1.00 75.75 86 HIS A CA 1
ATOM 597 C C . HIS A 1 86 ? -9.357 3.662 -17.891 1.00 75.75 86 HIS A C 1
ATOM 599 O O . HIS A 1 86 ? -9.660 3.117 -16.832 1.00 75.75 86 HIS A O 1
ATOM 605 N N . ALA A 1 87 ? -8.710 3.009 -18.863 1.00 78.25 87 ALA A N 1
ATOM 606 C CA . ALA A 1 87 ? -8.371 1.595 -18.751 1.00 78.25 87 ALA A CA 1
ATOM 607 C C . ALA A 1 87 ? -7.426 1.306 -17.572 1.00 78.25 87 ALA A C 1
ATOM 609 O O . ALA A 1 87 ? -7.589 0.291 -16.904 1.00 78.25 87 ALA A O 1
ATOM 610 N N . VAL A 1 88 ? -6.458 2.190 -17.295 1.00 82.06 88 VAL A N 1
ATOM 611 C CA . VAL A 1 88 ? -5.514 2.003 -16.179 1.00 82.06 88 VAL A CA 1
ATOM 612 C C . VAL A 1 88 ? -6.221 2.187 -14.839 1.00 82.06 88 VAL A C 1
ATOM 614 O O . VAL A 1 88 ? -6.080 1.327 -13.972 1.00 82.06 88 VAL A O 1
ATOM 617 N N . ILE A 1 89 ? -7.052 3.227 -14.714 1.00 87.12 89 ILE A N 1
ATOM 618 C CA . ILE A 1 89 ? -7.825 3.509 -13.494 1.00 87.12 89 ILE A CA 1
ATOM 619 C C . ILE A 1 89 ? -8.715 2.314 -13.131 1.00 87.12 89 ILE A C 1
ATOM 621 O O . ILE A 1 89 ? -8.720 1.870 -11.986 1.00 87.12 89 ILE A O 1
ATOM 625 N N . HIS A 1 90 ? -9.415 1.723 -14.105 1.00 87.44 90 HIS A N 1
ATOM 626 C CA . HIS A 1 90 ? -10.257 0.550 -13.848 1.00 87.44 90 HIS A CA 1
ATOM 627 C C . HIS A 1 90 ? -9.457 -0.639 -13.298 1.00 87.44 90 HIS A C 1
ATOM 629 O O . HIS A 1 90 ? -9.929 -1.343 -12.402 1.00 87.44 90 HIS A O 1
ATOM 635 N N . ILE A 1 91 ? -8.240 -0.872 -13.801 1.00 91.25 91 ILE A N 1
ATOM 636 C CA . ILE A 1 91 ? -7.401 -1.978 -13.323 1.00 91.25 91 ILE A CA 1
ATOM 637 C C . ILE A 1 91 ? -6.834 -1.660 -11.931 1.00 91.25 91 ILE A C 1
ATOM 639 O O . ILE A 1 91 ? -6.784 -2.561 -11.098 1.00 91.25 91 ILE A O 1
ATOM 643 N N . GLN A 1 92 ? -6.472 -0.405 -11.644 1.00 92.88 92 GLN A N 1
ATOM 644 C CA . GLN A 1 92 ? -6.046 0.025 -10.305 1.00 92.88 92 GLN A CA 1
ATOM 645 C C . GLN A 1 92 ? -7.168 -0.171 -9.274 1.00 92.88 92 GLN A C 1
ATOM 647 O O . GLN A 1 92 ? -6.942 -0.797 -8.240 1.00 92.88 92 GLN A O 1
ATOM 652 N N . VAL A 1 93 ? -8.396 0.261 -9.582 1.00 93.00 93 VAL A N 1
ATOM 653 C CA . VAL A 1 93 ? -9.573 0.053 -8.715 1.00 93.00 93 VAL A CA 1
ATOM 654 C C . VAL A 1 93 ? -9.869 -1.438 -8.529 1.00 93.00 93 VAL A C 1
ATOM 656 O O . VAL A 1 93 ? -10.176 -1.881 -7.424 1.00 93.00 93 VAL A O 1
ATOM 659 N N . THR A 1 94 ? -9.716 -2.241 -9.585 1.00 92.88 94 THR A N 1
ATOM 660 C CA . THR A 1 94 ? -9.867 -3.701 -9.496 1.00 92.88 94 THR A CA 1
ATOM 661 C C . THR A 1 94 ? -8.816 -4.322 -8.576 1.00 92.88 94 THR A C 1
ATOM 663 O O . THR A 1 94 ? -9.155 -5.147 -7.733 1.00 92.88 94 THR A O 1
ATOM 666 N N . ALA A 1 95 ? -7.551 -3.920 -8.710 1.00 95.69 95 ALA A N 1
ATOM 667 C CA . ALA A 1 95 ? -6.457 -4.411 -7.878 1.00 95.69 95 ALA A CA 1
ATOM 668 C C . ALA A 1 95 ? -6.657 -4.030 -6.401 1.00 95.69 95 ALA A C 1
ATOM 670 O O . ALA A 1 95 ? -6.452 -4.858 -5.516 1.00 95.69 95 ALA A O 1
ATOM 671 N N . PHE A 1 96 ? -7.129 -2.810 -6.136 1.00 95.19 96 PHE A N 1
ATOM 672 C CA . PHE A 1 96 ? -7.553 -2.383 -4.804 1.00 95.19 96 PHE A CA 1
ATOM 673 C C . PHE A 1 96 ? -8.670 -3.283 -4.249 1.00 95.19 96 PHE A C 1
ATOM 675 O O . PHE A 1 96 ? -8.550 -3.806 -3.141 1.00 95.19 96 PHE A O 1
ATOM 682 N N . ALA A 1 97 ? -9.733 -3.520 -5.024 1.00 92.44 97 ALA A N 1
ATOM 683 C CA . ALA A 1 97 ? -10.843 -4.366 -4.592 1.00 92.44 97 ALA A CA 1
ATOM 684 C C . ALA A 1 97 ? -10.391 -5.811 -4.313 1.00 92.44 97 ALA A C 1
ATOM 686 O O . ALA A 1 97 ? -10.820 -6.400 -3.326 1.00 92.44 97 ALA A O 1
ATOM 687 N N . GLU A 1 98 ? -9.489 -6.364 -5.129 1.00 94.88 98 GLU A N 1
ATOM 688 C CA . GLU A 1 98 ? -8.887 -7.690 -4.924 1.00 94.88 98 GLU A CA 1
ATOM 689 C C . GLU A 1 98 ? -8.090 -7.745 -3.606 1.00 94.88 98 GLU A C 1
ATOM 691 O O . GLU A 1 98 ? -8.264 -8.680 -2.818 1.00 94.88 98 GLU A O 1
ATOM 696 N N . LEU A 1 99 ? -7.294 -6.712 -3.293 1.00 94.38 99 LEU A N 1
ATOM 697 C CA . LEU A 1 99 ? -6.579 -6.616 -2.013 1.00 94.38 99 LEU A CA 1
ATOM 698 C C . LEU A 1 99 ? -7.536 -6.633 -0.815 1.00 94.38 99 LEU A C 1
ATOM 700 O O . LEU A 1 99 ? -7.290 -7.349 0.157 1.00 94.38 99 LEU A O 1
ATOM 704 N N . VAL A 1 100 ? -8.630 -5.877 -0.887 1.00 88.88 100 VAL A N 1
ATOM 705 C CA . VAL A 1 100 ? -9.583 -5.752 0.224 1.00 88.88 100 VAL A CA 1
ATOM 706 C C . VAL A 1 100 ? -10.451 -7.000 0.372 1.00 88.88 100 VAL A C 1
ATOM 708 O O . VAL A 1 100 ? -10.601 -7.539 1.466 1.00 88.88 100 VAL A O 1
ATOM 711 N N . VAL A 1 101 ? -11.014 -7.490 -0.729 1.00 85.81 101 VAL A N 1
ATOM 712 C CA . VAL A 1 101 ? -12.020 -8.556 -0.716 1.00 85.81 101 VAL A CA 1
ATOM 713 C C . VAL A 1 101 ? -11.386 -9.941 -0.649 1.00 85.81 101 VAL A C 1
ATOM 715 O O . VAL A 1 101 ? -11.787 -10.774 0.168 1.00 85.81 101 VAL A O 1
ATOM 718 N N . GLU A 1 102 ? -10.416 -10.214 -1.520 1.00 89.50 102 GLU A N 1
ATOM 719 C CA . GLU A 1 102 ? -9.840 -11.555 -1.656 1.00 89.50 102 GLU A CA 1
ATOM 720 C C . GLU A 1 102 ? -8.671 -11.758 -0.698 1.00 89.50 102 GLU A C 1
ATOM 722 O O . GLU A 1 102 ? -8.547 -12.823 -0.087 1.00 89.50 102 GLU A O 1
ATOM 727 N N . HIS A 1 103 ? -7.853 -10.719 -0.525 1.00 90.06 103 HIS A N 1
ATOM 728 C CA . HIS A 1 103 ? -6.688 -10.753 0.354 1.00 90.06 103 HIS A CA 1
ATOM 729 C C . HIS A 1 103 ? -6.935 -10.146 1.730 1.00 90.06 103 HIS A C 1
ATOM 731 O O . HIS A 1 103 ? -6.031 -10.203 2.553 1.00 90.06 103 HIS A O 1
ATOM 737 N N . ARG A 1 104 ? -8.144 -9.651 2.021 1.00 88.88 104 ARG A N 1
ATOM 738 C CA . ARG A 1 104 ? -8.565 -9.188 3.356 1.00 88.88 104 ARG A CA 1
ATOM 739 C C . ARG A 1 104 ? -7.709 -8.067 3.939 1.00 88.88 104 ARG A C 1
ATOM 741 O O . ARG A 1 104 ? -7.553 -7.978 5.153 1.00 88.88 104 ARG A O 1
ATOM 748 N N . TRP A 1 105 ? -7.144 -7.214 3.096 1.00 88.38 105 TRP A N 1
ATOM 749 C CA . TRP A 1 105 ? -6.500 -5.999 3.573 1.00 88.38 105 TRP A CA 1
ATOM 750 C C . TRP A 1 105 ? -7.561 -4.971 3.977 1.00 88.38 105 TRP A C 1
ATOM 752 O O . TRP A 1 105 ? -8.470 -4.707 3.191 1.00 88.38 105 TRP A O 1
ATOM 762 N N . PRO A 1 106 ? -7.478 -4.360 5.172 1.00 84.00 106 PRO A N 1
ATOM 763 C CA . PRO A 1 106 ? -8.361 -3.253 5.516 1.00 84.00 106 PRO A CA 1
ATOM 764 C C . PRO A 1 106 ? -8.214 -2.121 4.494 1.00 84.00 106 PRO A C 1
ATOM 766 O O . PRO A 1 106 ? -7.091 -1.700 4.213 1.00 84.00 106 PRO A O 1
ATOM 769 N N . ALA A 1 107 ? -9.326 -1.617 3.958 1.00 86.19 107 ALA A N 1
ATOM 770 C CA . ALA A 1 107 ? -9.324 -0.596 2.909 1.00 86.19 107 ALA A CA 1
ATOM 771 C C . ALA A 1 107 ? -8.517 0.651 3.306 1.00 86.19 107 ALA A C 1
ATOM 773 O O . ALA A 1 107 ? -7.719 1.143 2.515 1.00 86.19 107 ALA A O 1
ATOM 774 N N . GLN A 1 108 ? -8.620 1.083 4.567 1.00 82.00 108 GLN A N 1
ATOM 775 C CA . GLN A 1 108 ? -7.873 2.222 5.108 1.00 82.00 108 GLN A CA 1
ATOM 776 C C . GLN A 1 108 ? -6.347 2.025 5.159 1.00 82.00 108 GLN A C 1
ATOM 778 O O . GLN A 1 108 ? -5.617 2.976 5.425 1.00 82.00 108 GLN A O 1
ATOM 783 N N . ARG A 1 109 ? -5.851 0.798 4.952 1.00 89.19 109 ARG A N 1
ATOM 784 C CA . ARG A 1 109 ? -4.415 0.498 4.846 1.00 89.19 109 ARG A CA 1
ATOM 785 C C . ARG A 1 109 ? -3.922 0.469 3.404 1.00 89.19 109 ARG A C 1
ATOM 787 O O . ARG A 1 109 ? -2.723 0.308 3.204 1.00 89.19 109 ARG A O 1
ATOM 794 N N . VAL A 1 110 ? -4.807 0.589 2.415 1.00 93.00 110 VAL A N 1
ATOM 795 C CA . VAL A 1 110 ? -4.425 0.588 1.003 1.00 93.00 110 VAL A CA 1
ATOM 796 C C . VAL A 1 110 ? -4.415 2.025 0.485 1.00 93.00 110 VAL A C 1
ATOM 798 O O . VAL A 1 110 ? -5.451 2.678 0.420 1.00 93.00 110 VAL A O 1
ATOM 801 N N . ALA A 1 111 ? -3.237 2.521 0.124 1.00 92.12 111 ALA A N 1
ATOM 802 C CA . ALA A 1 111 ? -3.034 3.844 -0.451 1.00 92.12 111 ALA A CA 1
ATOM 803 C C . ALA A 1 111 ? -2.890 3.759 -1.977 1.00 92.12 111 ALA A C 1
ATOM 805 O O . ALA A 1 111 ? -2.294 2.811 -2.491 1.00 92.12 111 ALA A O 1
ATOM 806 N N . PHE A 1 112 ? -3.397 4.768 -2.687 1.00 94.06 112 PHE A N 1
ATOM 807 C CA . PHE A 1 112 ? -3.191 4.958 -4.126 1.00 94.06 112 PHE A CA 1
ATOM 808 C C . PHE A 1 112 ? -2.013 5.897 -4.383 1.00 94.06 112 PHE A C 1
ATOM 810 O O . PHE A 1 112 ? -1.740 6.771 -3.560 1.00 94.06 112 PHE A O 1
ATOM 817 N N . GLU A 1 113 ? -1.355 5.728 -5.533 1.00 93.38 113 GLU A N 1
ATOM 818 C CA . GLU A 1 113 ? -0.275 6.604 -6.015 1.00 93.38 113 GLU A CA 1
ATOM 819 C C . GLU A 1 113 ? 0.810 6.830 -4.943 1.00 93.38 113 GLU A C 1
ATOM 821 O O . GLU A 1 113 ? 1.236 7.950 -4.650 1.00 93.38 113 GLU A O 1
ATOM 826 N N . TYR A 1 114 ? 1.229 5.736 -4.302 1.00 93.38 114 TYR A N 1
ATOM 827 C CA . TYR A 1 114 ? 2.207 5.768 -3.226 1.00 93.38 114 TYR A CA 1
ATOM 828 C C . TYR A 1 114 ? 3.621 5.820 -3.812 1.00 93.38 114 TYR A C 1
ATOM 830 O O . TYR A 1 114 ? 4.150 4.828 -4.326 1.00 93.38 114 TYR A O 1
ATOM 838 N N . ASP A 1 115 ? 4.246 6.994 -3.710 1.00 94.69 115 ASP A N 1
ATOM 839 C CA . ASP A 1 115 ? 5.566 7.291 -4.271 1.00 94.69 115 ASP A CA 1
ATOM 840 C C . ASP A 1 115 ? 5.561 7.268 -5.814 1.00 94.69 115 ASP A C 1
ATOM 842 O O . ASP A 1 115 ? 5.062 8.195 -6.448 1.00 94.69 115 ASP A O 1
ATOM 846 N N . ALA A 1 116 ? 6.113 6.225 -6.436 1.00 96.25 116 ALA A N 1
ATOM 847 C CA . ALA A 1 116 ? 6.125 6.036 -7.887 1.00 96.25 116 ALA A CA 1
ATOM 848 C C . ALA A 1 116 ? 5.256 4.848 -8.329 1.00 96.25 116 ALA A C 1
ATOM 850 O O . ALA A 1 116 ? 5.316 4.456 -9.501 1.00 96.25 116 ALA A O 1
ATOM 851 N N . LEU A 1 117 ? 4.523 4.236 -7.397 1.00 97.88 117 LEU A N 1
ATOM 852 C CA . LEU A 1 117 ? 3.784 2.989 -7.568 1.00 97.88 117 LEU A CA 1
ATOM 853 C C . LEU A 1 117 ? 2.286 3.236 -7.412 1.00 97.88 117 LEU A C 1
ATOM 855 O O . LEU A 1 117 ? 1.865 4.126 -6.681 1.00 97.88 117 LEU A O 1
ATOM 859 N N . ASP A 1 118 ? 1.489 2.429 -8.102 1.00 97.00 118 ASP A N 1
ATOM 860 C CA . ASP A 1 118 ? 0.053 2.677 -8.231 1.00 97.00 118 ASP A CA 1
ATOM 861 C C . ASP A 1 118 ? -0.718 2.408 -6.932 1.00 97.00 118 ASP A C 1
ATOM 863 O O . ASP A 1 118 ? -1.699 3.089 -6.639 1.00 97.00 118 ASP A O 1
ATOM 867 N N . LEU A 1 119 ? -0.282 1.416 -6.148 1.00 97.44 119 LEU A N 1
ATOM 868 C CA . LEU A 1 119 ? -0.892 1.058 -4.867 1.00 97.44 119 LEU A CA 1
ATOM 869 C C . LEU A 1 119 ? 0.170 0.694 -3.827 1.00 97.44 119 LEU A C 1
ATOM 871 O O . LEU A 1 119 ? 1.220 0.138 -4.158 1.00 97.44 119 LEU A O 1
ATOM 875 N N . ALA A 1 120 ? -0.149 0.903 -2.555 1.00 97.25 120 ALA A N 1
ATOM 876 C CA . ALA A 1 120 ? 0.599 0.363 -1.427 1.00 97.25 120 ALA A CA 1
ATOM 877 C C . ALA A 1 120 ? -0.344 -0.139 -0.338 1.00 97.25 120 ALA A C 1
ATOM 879 O O . ALA A 1 120 ? -1.390 0.447 -0.102 1.00 97.25 120 ALA A O 1
ATOM 880 N N . VAL A 1 121 ? 0.050 -1.205 0.346 1.00 95.19 121 VAL A N 1
ATOM 881 C CA . VAL A 1 121 ? -0.553 -1.663 1.594 1.00 95.19 121 VAL A CA 1
ATOM 882 C C . VAL A 1 121 ? 0.413 -1.328 2.718 1.00 95.19 121 VAL A C 1
ATOM 884 O O . VAL A 1 121 ? 1.564 -1.774 2.703 1.00 95.19 121 VAL A O 1
ATOM 887 N N . LEU A 1 122 ? -0.063 -0.560 3.688 1.00 92.12 122 LEU A N 1
ATOM 888 C CA . LEU A 1 122 ? 0.738 -0.033 4.783 1.00 92.12 122 LEU A CA 1
ATOM 889 C C . LEU A 1 122 ? 0.603 -0.892 6.047 1.00 92.12 122 LEU A C 1
ATOM 891 O O . LEU A 1 122 ? -0.488 -1.353 6.400 1.00 92.12 122 LEU A O 1
ATOM 895 N N . ASP A 1 123 ? 1.717 -1.066 6.752 1.00 84.94 123 ASP A N 1
ATOM 896 C CA . ASP A 1 123 ? 1.755 -1.524 8.137 1.00 84.94 123 ASP A CA 1
ATOM 897 C C . ASP A 1 123 ? 2.348 -0.414 9.015 1.00 84.94 123 ASP A C 1
ATOM 899 O O . ASP A 1 123 ? 3.555 -0.186 9.062 1.00 84.94 123 ASP A O 1
ATOM 903 N N . GLY A 1 124 ? 1.464 0.358 9.651 1.00 84.69 124 GLY A N 1
ATOM 904 C CA . GLY A 1 124 ? 1.837 1.671 10.174 1.00 84.69 124 GLY A CA 1
ATOM 905 C C . GLY A 1 124 ? 2.126 2.637 9.023 1.00 84.69 124 GLY A C 1
ATOM 906 O O . GLY A 1 124 ? 1.295 2.777 8.130 1.00 84.69 124 GLY A O 1
ATOM 907 N N . ASP A 1 125 ? 3.298 3.272 9.050 1.00 84.94 125 ASP A N 1
ATOM 908 C CA . ASP A 1 125 ? 3.749 4.215 8.014 1.00 84.94 125 ASP A CA 1
ATOM 909 C C . ASP A 1 125 ? 4.651 3.548 6.954 1.00 84.94 125 ASP A C 1
ATOM 911 O O . ASP A 1 125 ? 5.062 4.182 5.980 1.00 84.94 125 ASP A O 1
ATOM 915 N N . GLU A 1 126 ? 4.980 2.265 7.131 1.00 90.44 126 GLU A N 1
ATOM 916 C CA . GLU A 1 126 ? 5.868 1.529 6.233 1.00 90.44 126 GLU A CA 1
ATOM 917 C C . GLU A 1 126 ? 5.058 0.663 5.253 1.00 90.44 126 GLU A C 1
ATOM 919 O O . GLU A 1 126 ? 4.142 -0.058 5.662 1.00 90.44 126 GLU A O 1
ATOM 924 N N . PRO A 1 127 ? 5.361 0.693 3.943 1.00 94.81 127 PRO A N 1
ATOM 925 C CA . PRO A 1 127 ? 4.661 -0.139 2.976 1.00 94.81 127 PRO A CA 1
ATOM 926 C C . PRO A 1 127 ? 5.141 -1.591 3.065 1.00 94.81 127 PRO A C 1
ATOM 928 O O . PRO A 1 127 ? 6.289 -1.907 2.758 1.00 94.81 127 PRO A O 1
ATOM 931 N N . LEU A 1 128 ? 4.241 -2.505 3.414 1.00 94.12 128 LEU A N 1
ATOM 932 C CA . LEU A 1 128 ? 4.519 -3.941 3.434 1.00 94.12 128 LEU A CA 1
ATOM 933 C C . LEU A 1 128 ? 4.440 -4.549 2.027 1.00 94.12 128 LEU A C 1
ATOM 935 O O . LEU A 1 128 ? 5.255 -5.396 1.646 1.00 94.12 128 LEU A O 1
ATOM 939 N N . LEU A 1 129 ? 3.446 -4.118 1.255 1.00 97.06 129 LEU A N 1
ATOM 940 C CA . LEU A 1 129 ? 3.219 -4.522 -0.126 1.00 97.06 129 LEU A CA 1
ATOM 941 C C . LEU A 1 129 ? 3.059 -3.269 -0.968 1.00 97.06 129 LEU A C 1
ATOM 943 O O . LEU A 1 129 ? 2.407 -2.317 -0.558 1.00 97.06 129 LEU A O 1
ATOM 947 N N . VAL A 1 130 ? 3.604 -3.288 -2.171 1.00 98.25 130 VAL A N 1
ATOM 948 C CA . VAL A 1 130 ? 3.320 -2.269 -3.182 1.00 98.25 130 VAL A CA 1
ATOM 949 C C . VAL A 1 130 ? 2.923 -2.946 -4.480 1.00 98.25 130 VAL A C 1
ATOM 951 O O . VAL A 1 130 ? 3.382 -4.054 -4.773 1.00 98.25 130 VAL A O 1
ATOM 954 N N . ALA A 1 131 ? 2.061 -2.301 -5.252 1.00 98.31 131 ALA A N 1
ATOM 955 C CA . ALA A 1 131 ? 1.573 -2.840 -6.504 1.00 98.31 131 ALA A CA 1
ATOM 956 C C . ALA A 1 131 ? 1.742 -1.858 -7.652 1.00 98.31 131 ALA A C 1
ATOM 958 O O . ALA A 1 131 ? 1.758 -0.641 -7.485 1.00 98.31 131 ALA A O 1
ATOM 959 N N . GLU A 1 132 ? 1.858 -2.440 -8.832 1.00 98.31 132 GLU A N 1
ATOM 960 C CA . GLU A 1 132 ? 2.018 -1.730 -10.079 1.00 98.31 132 GLU A CA 1
ATOM 961 C C . GLU A 1 132 ? 1.114 -2.354 -11.132 1.00 98.31 132 GLU A C 1
ATOM 963 O O . GLU A 1 132 ? 1.135 -3.565 -11.375 1.00 98.31 132 GLU A O 1
ATOM 968 N N . VAL A 1 133 ? 0.343 -1.498 -11.775 1.00 97.69 133 VAL A N 1
ATOM 969 C CA . VAL A 1 133 ? -0.742 -1.817 -12.676 1.00 97.69 133 VAL A CA 1
ATOM 970 C C . VAL A 1 133 ? -0.376 -1.364 -14.082 1.00 97.69 133 VAL A C 1
ATOM 972 O O . VAL A 1 133 ? 0.075 -0.245 -14.327 1.00 97.69 133 VAL A O 1
ATOM 975 N N . LYS A 1 134 ? -0.584 -2.248 -15.056 1.00 96.62 134 LYS A N 1
ATOM 976 C CA . LYS A 1 134 ? -0.392 -1.952 -16.475 1.00 96.62 134 LYS A CA 1
ATOM 977 C C . LYS A 1 134 ? -1.638 -2.248 -17.274 1.00 96.62 134 LYS A C 1
ATOM 979 O O . LYS A 1 134 ? -2.358 -3.206 -17.012 1.00 96.62 134 LYS A O 1
ATOM 984 N N . ARG A 1 135 ? -1.838 -1.440 -18.317 1.00 94.81 135 ARG A N 1
ATOM 985 C CA . ARG A 1 135 ? -2.986 -1.545 -19.226 1.00 94.81 135 ARG A CA 1
ATOM 986 C C . ARG A 1 135 ? -3.053 -2.897 -19.938 1.00 94.81 135 ARG A C 1
ATOM 988 O O . ARG A 1 135 ? -4.125 -3.353 -20.309 1.00 94.81 135 ARG A O 1
ATOM 995 N N . ASP A 1 136 ? -1.894 -3.501 -20.189 1.00 96.12 136 ASP A N 1
ATOM 996 C CA . ASP A 1 136 ? -1.766 -4.745 -20.925 1.00 96.12 136 ASP A CA 1
ATOM 997 C C . ASP A 1 136 ? -0.553 -5.545 -20.441 1.00 96.12 136 ASP A C 1
ATOM 999 O O . ASP A 1 136 ? 0.368 -5.032 -19.796 1.00 96.12 136 ASP A O 1
ATOM 1003 N N . ARG A 1 137 ? -0.567 -6.839 -20.766 1.00 97.25 137 ARG A N 1
ATOM 1004 C CA . ARG A 1 137 ? 0.497 -7.771 -20.398 1.00 97.25 137 ARG A CA 1
ATOM 1005 C C . ARG A 1 137 ? 1.853 -7.366 -20.978 1.00 97.25 137 ARG A C 1
ATOM 1007 O O . ARG A 1 137 ? 2.858 -7.532 -20.304 1.00 97.25 137 ARG A O 1
ATOM 1014 N N . THR A 1 138 ? 1.907 -6.841 -22.199 1.00 97.75 138 THR A N 1
ATOM 1015 C CA . THR A 1 138 ? 3.175 -6.504 -22.867 1.00 97.75 138 THR A CA 1
ATOM 1016 C C . THR A 1 138 ? 3.900 -5.377 -22.134 1.00 97.75 138 THR A C 1
ATOM 1018 O O . THR A 1 138 ? 5.111 -5.450 -21.926 1.00 97.75 138 THR A O 1
ATOM 1021 N N . GLU A 1 139 ? 3.170 -4.348 -21.699 1.00 97.31 139 GLU A N 1
ATOM 1022 C CA . GLU A 1 139 ? 3.733 -3.269 -20.888 1.00 97.31 139 GLU A CA 1
ATOM 1023 C C . GLU A 1 139 ? 4.245 -3.763 -19.534 1.00 97.31 139 GLU A C 1
ATOM 1025 O O . GLU A 1 139 ? 5.316 -3.322 -19.105 1.00 97.31 139 GLU A O 1
ATOM 1030 N N . LEU A 1 140 ? 3.528 -4.698 -18.902 1.00 97.50 140 LEU A N 1
ATOM 1031 C CA . LEU A 1 140 ? 3.944 -5.331 -17.650 1.00 97.50 140 LEU A CA 1
ATOM 1032 C C . LEU A 1 140 ? 5.252 -6.109 -17.815 1.00 97.50 140 LEU A C 1
ATOM 1034 O O . LEU A 1 140 ? 6.202 -5.873 -17.075 1.00 97.50 140 LEU A O 1
ATOM 1038 N N . GLU A 1 141 ? 5.330 -6.994 -18.811 1.00 98.25 141 GLU A N 1
ATOM 1039 C CA . GLU A 1 141 ? 6.524 -7.814 -19.063 1.00 98.25 141 GLU A CA 1
ATOM 1040 C C . GLU A 1 141 ? 7.736 -6.938 -19.403 1.00 98.25 141 GLU A C 1
ATOM 1042 O O . GLU A 1 141 ? 8.833 -7.169 -18.901 1.00 98.25 141 GLU A O 1
ATOM 1047 N N . ARG A 1 142 ? 7.542 -5.877 -20.200 1.00 98.31 142 ARG A N 1
ATOM 1048 C CA . ARG A 1 142 ? 8.609 -4.919 -20.520 1.00 98.31 142 ARG A CA 1
ATOM 1049 C C . ARG A 1 142 ? 9.141 -4.217 -19.270 1.00 98.31 142 ARG A C 1
ATOM 1051 O O . ARG A 1 142 ? 10.345 -3.999 -19.167 1.00 98.31 142 ARG A O 1
ATOM 1058 N N . MET A 1 143 ? 8.261 -3.838 -18.346 1.00 98.44 143 MET A N 1
ATOM 1059 C CA . MET A 1 143 ? 8.663 -3.220 -17.084 1.00 98.44 143 MET A CA 1
ATOM 1060 C C . MET A 1 143 ? 9.413 -4.213 -16.188 1.00 98.44 143 MET A C 1
ATOM 1062 O O . MET A 1 143 ? 10.466 -3.868 -15.659 1.00 98.44 143 MET A O 1
ATOM 1066 N N . LEU A 1 144 ? 8.918 -5.448 -16.060 1.00 98.50 144 LEU A N 1
ATOM 1067 C CA . LEU A 1 144 ? 9.572 -6.495 -15.267 1.00 98.50 144 LEU A CA 1
ATOM 1068 C C . LEU A 1 144 ? 10.965 -6.845 -15.814 1.00 98.50 144 LEU A C 1
ATOM 1070 O O . LEU A 1 144 ? 11.914 -6.941 -15.040 1.00 98.50 144 LEU A O 1
ATOM 1074 N N . ALA A 1 145 ? 11.122 -6.940 -17.137 1.00 98.25 145 ALA A N 1
ATOM 1075 C CA . ALA A 1 145 ? 12.427 -7.162 -17.763 1.00 98.25 145 ALA A CA 1
ATOM 1076 C C . ALA A 1 145 ? 13.420 -6.020 -17.469 1.00 98.25 145 ALA A C 1
ATOM 1078 O O . ALA A 1 145 ? 14.612 -6.252 -17.285 1.00 98.25 145 ALA A O 1
ATOM 1079 N N . GLN A 1 146 ? 12.937 -4.776 -17.382 1.00 98.31 146 GLN A N 1
ATOM 1080 C CA . GLN A 1 146 ? 13.768 -3.630 -17.002 1.00 98.31 146 GLN A CA 1
ATOM 1081 C C . GLN A 1 146 ? 14.159 -3.633 -15.517 1.00 98.31 146 GLN A C 1
ATOM 1083 O O . GLN A 1 146 ? 15.240 -3.149 -15.186 1.00 98.31 146 GLN A O 1
ATOM 1088 N N . PHE A 1 147 ? 13.323 -4.180 -14.629 1.00 98.25 147 PHE A N 1
ATOM 1089 C CA . PHE A 1 147 ? 13.695 -4.381 -13.224 1.00 98.25 147 PHE A CA 1
ATOM 1090 C C . PHE A 1 147 ? 14.811 -5.425 -13.091 1.00 98.25 147 PHE A C 1
ATOM 1092 O O . PHE A 1 147 ? 15.735 -5.237 -12.305 1.00 98.25 147 PHE A O 1
ATOM 1099 N N . GLU A 1 148 ? 14.769 -6.498 -13.885 1.00 98.06 148 GLU A N 1
ATOM 1100 C CA . GLU A 1 148 ? 15.776 -7.567 -13.850 1.00 98.06 148 GLU A CA 1
ATOM 1101 C C . GLU A 1 148 ? 17.187 -7.050 -14.174 1.00 98.06 148 GLU A C 1
ATOM 1103 O O . GLU A 1 148 ? 18.153 -7.375 -13.479 1.00 98.06 148 GLU A O 1
ATOM 1108 N N . VAL A 1 149 ? 17.300 -6.171 -15.174 1.00 98.06 149 VA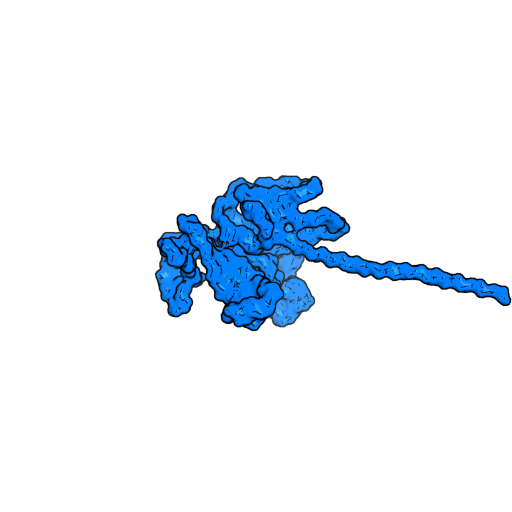L A N 1
ATOM 1109 C CA . VAL A 1 149 ? 18.575 -5.565 -15.597 1.00 98.06 149 VAL A CA 1
ATOM 1110 C C . VAL A 1 149 ? 18.913 -4.265 -14.857 1.00 98.06 149 VAL A C 1
ATOM 1112 O O . VAL A 1 149 ? 19.819 -3.536 -15.267 1.00 98.06 149 VAL A O 1
ATOM 1115 N N . ALA A 1 150 ? 18.192 -3.935 -13.782 1.00 98.00 150 ALA A N 1
ATOM 1116 C CA . ALA A 1 150 ? 18.453 -2.720 -13.029 1.00 98.00 150 ALA A CA 1
ATOM 1117 C C . ALA A 1 150 ? 19.840 -2.735 -12.359 1.00 98.00 150 ALA A C 1
ATOM 1119 O O . ALA A 1 150 ? 20.331 -3.769 -11.895 1.00 98.00 150 ALA A O 1
ATOM 1120 N N . THR A 1 151 ? 20.463 -1.557 -12.303 1.00 98.12 151 THR A N 1
ATOM 1121 C CA . THR A 1 151 ? 21.781 -1.319 -11.707 1.00 98.12 151 THR A CA 1
ATOM 1122 C C . THR A 1 151 ? 21.659 -0.345 -10.536 1.00 98.12 151 THR A C 1
ATOM 1124 O O . THR A 1 151 ? 20.636 0.320 -10.367 1.00 98.12 151 THR A O 1
ATOM 1127 N N . SER A 1 152 ? 22.715 -0.224 -9.730 1.00 97.69 152 SER A N 1
ATOM 1128 C CA . SER A 1 152 ? 22.767 0.759 -8.639 1.00 97.69 152 SER A CA 1
ATOM 1129 C C . SER A 1 152 ? 22.676 2.201 -9.147 1.00 97.69 152 SER A C 1
ATOM 1131 O O . SER A 1 152 ? 22.082 3.048 -8.486 1.00 97.69 152 SER A O 1
ATOM 1133 N N . GLU A 1 153 ? 23.184 2.484 -10.349 1.00 97.69 153 GLU A N 1
ATOM 1134 C CA . GLU A 1 153 ? 23.048 3.797 -10.987 1.00 97.69 153 GLU A CA 1
ATOM 1135 C C . GLU A 1 153 ? 21.578 4.155 -11.240 1.00 97.69 153 GLU A C 1
ATOM 1137 O O . GLU A 1 153 ? 21.165 5.273 -10.946 1.00 97.69 153 GLU A O 1
ATOM 1142 N N . HIS A 1 154 ? 20.754 3.195 -11.677 1.00 98.00 154 HIS A N 1
ATOM 1143 C CA . HIS A 1 154 ? 19.315 3.415 -11.859 1.00 98.00 154 HIS A CA 1
ATOM 1144 C C . HIS A 1 154 ? 18.583 3.747 -10.552 1.00 98.00 154 HIS A C 1
ATOM 1146 O O . HIS A 1 154 ? 17.563 4.433 -10.589 1.00 98.00 154 HIS A O 1
ATOM 1152 N N . VAL A 1 155 ? 19.082 3.253 -9.415 1.00 97.00 155 VAL A N 1
ATOM 1153 C CA . VAL A 1 155 ? 18.531 3.554 -8.085 1.00 97.00 155 VAL A CA 1
ATOM 1154 C C . VAL A 1 155 ? 18.912 4.971 -7.653 1.00 97.00 155 VAL A C 1
ATOM 1156 O O . VAL A 1 155 ? 18.066 5.707 -7.152 1.00 97.00 155 VAL A O 1
ATOM 1159 N N . VAL A 1 156 ? 20.175 5.356 -7.850 1.00 96.94 156 VAL A N 1
ATOM 1160 C CA . VAL A 1 156 ? 20.715 6.650 -7.397 1.00 96.94 156 VAL A CA 1
ATOM 1161 C C . VAL A 1 156 ? 20.270 7.808 -8.296 1.00 96.94 156 VAL A C 1
ATOM 1163 O O . VAL A 1 156 ? 19.984 8.894 -7.798 1.00 96.94 156 VAL A O 1
ATOM 1166 N N . ALA A 1 157 ? 20.198 7.587 -9.609 1.00 96.62 157 ALA A N 1
ATOM 1167 C CA . ALA A 1 157 ? 19.899 8.608 -10.609 1.00 96.62 157 ALA A CA 1
ATOM 1168 C C . ALA A 1 157 ? 18.867 8.094 -11.637 1.00 96.62 157 ALA A C 1
ATOM 1170 O O . ALA A 1 157 ? 19.213 7.811 -12.787 1.00 96.62 157 ALA A O 1
ATOM 1171 N N . PRO A 1 158 ? 17.585 7.951 -11.250 1.00 96.94 158 PRO A N 1
ATOM 1172 C CA . PRO A 1 158 ? 16.559 7.441 -12.150 1.00 96.94 158 PRO A CA 1
ATOM 1173 C C . PRO A 1 158 ? 16.252 8.444 -13.275 1.00 96.94 158 PRO A C 1
ATOM 1175 O O . PRO A 1 158 ? 15.759 9.543 -13.032 1.00 96.94 158 PRO A O 1
ATOM 1178 N N . ALA A 1 159 ? 16.486 8.044 -14.524 1.00 96.88 159 ALA A N 1
ATOM 1179 C CA . ALA A 1 159 ? 16.282 8.863 -15.722 1.00 96.88 159 ALA A CA 1
ATOM 1180 C C . ALA A 1 159 ? 14.925 8.633 -16.415 1.00 96.88 159 ALA A C 1
ATOM 1182 O O . ALA A 1 159 ? 14.520 9.427 -17.263 1.00 96.88 159 ALA A O 1
ATOM 1183 N N . ASN A 1 160 ? 14.204 7.554 -16.089 1.00 97.00 160 ASN A N 1
ATOM 1184 C CA . ASN A 1 160 ? 12.896 7.249 -16.675 1.00 97.00 160 ASN A CA 1
ATOM 1185 C C . ASN A 1 160 ? 11.894 6.689 -15.649 1.00 97.00 160 ASN A C 1
ATOM 1187 O O . ASN A 1 160 ? 12.252 6.355 -14.521 1.00 97.00 160 ASN A O 1
ATOM 1191 N N . THR A 1 161 ? 10.624 6.562 -16.050 1.00 96.50 161 THR A N 1
ATOM 1192 C CA . THR A 1 161 ? 9.532 6.104 -15.173 1.00 96.50 161 THR A CA 1
ATOM 1193 C C . THR A 1 161 ? 9.788 4.740 -14.534 1.00 96.50 161 THR A C 1
ATOM 1195 O O . THR A 1 161 ? 9.456 4.554 -13.369 1.00 96.50 161 THR A O 1
ATOM 1198 N N . VAL A 1 162 ? 10.381 3.789 -15.258 1.00 97.75 162 VAL A N 1
ATOM 1199 C CA . VAL A 1 162 ? 10.652 2.450 -14.715 1.00 97.75 162 VAL A CA 1
ATOM 1200 C C . VAL A 1 162 ? 11.789 2.507 -13.698 1.00 97.75 162 VAL A C 1
ATOM 1202 O O . VAL A 1 162 ? 11.669 1.939 -12.617 1.00 97.75 162 VAL A O 1
ATOM 1205 N N . GLN A 1 163 ? 12.849 3.265 -13.984 1.00 97.88 163 GLN A N 1
ATOM 1206 C CA . GLN A 1 163 ? 13.947 3.486 -13.039 1.00 97.88 163 GLN A CA 1
ATOM 1207 C C . GLN A 1 163 ? 13.469 4.209 -11.770 1.00 97.88 163 GLN A C 1
ATOM 1209 O O . GLN A 1 163 ? 13.902 3.849 -10.681 1.00 97.88 163 GLN A O 1
ATOM 1214 N N . ARG A 1 164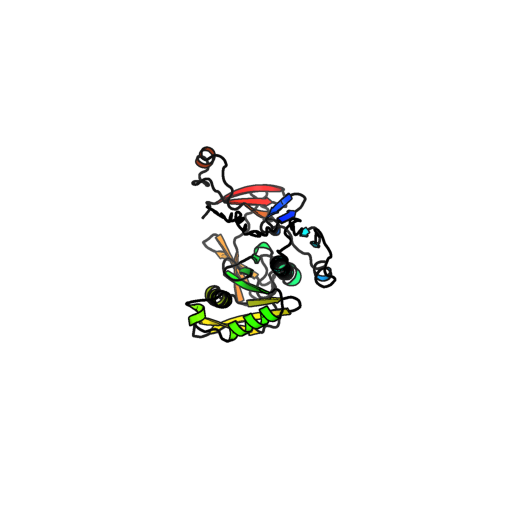 ? 12.513 5.149 -11.865 1.00 97.88 164 ARG A N 1
ATOM 1215 C CA . ARG A 1 164 ? 11.881 5.755 -10.675 1.00 97.88 164 ARG A CA 1
ATOM 1216 C C . ARG A 1 164 ? 11.173 4.717 -9.802 1.00 97.88 164 ARG A C 1
ATOM 1218 O O . ARG A 1 164 ? 11.270 4.802 -8.585 1.00 97.88 164 ARG A O 1
ATOM 1225 N N . LYS A 1 165 ? 10.526 3.714 -10.405 1.00 98.12 165 LYS A N 1
ATOM 1226 C CA . LYS A 1 165 ? 9.878 2.609 -9.674 1.00 98.12 165 LYS A CA 1
ATOM 1227 C C . LYS A 1 165 ? 10.902 1.680 -9.022 1.00 98.12 165 LYS A C 1
ATOM 1229 O O . LYS A 1 165 ? 10.723 1.299 -7.872 1.00 98.12 165 LYS A O 1
ATOM 1234 N N . VAL A 1 166 ? 12.014 1.388 -9.701 1.00 98.38 166 VAL A N 1
ATOM 1235 C CA . VAL A 1 166 ? 13.151 0.666 -9.097 1.00 98.38 166 VAL A CA 1
ATOM 1236 C C . VAL A 1 166 ? 13.707 1.438 -7.894 1.00 98.38 166 VAL A C 1
ATOM 1238 O O . VAL A 1 166 ? 13.903 0.859 -6.828 1.00 98.38 166 VAL A O 1
ATOM 1241 N N . ALA A 1 167 ? 13.925 2.748 -8.038 1.00 97.88 167 ALA A N 1
ATOM 1242 C CA . ALA A 1 167 ? 14.396 3.601 -6.950 1.00 97.88 167 ALA A CA 1
ATOM 1243 C C . ALA A 1 167 ? 13.391 3.660 -5.783 1.00 97.88 167 ALA A C 1
ATOM 1245 O O . ALA A 1 167 ? 13.802 3.618 -4.624 1.00 97.88 167 ALA A O 1
ATOM 1246 N N . ALA A 1 168 ? 12.085 3.697 -6.074 1.00 97.88 168 ALA A N 1
ATOM 1247 C CA . ALA A 1 168 ? 11.034 3.616 -5.063 1.00 97.88 168 ALA A CA 1
ATOM 1248 C C . ALA A 1 168 ? 11.082 2.281 -4.306 1.00 97.88 168 ALA A C 1
ATOM 1250 O O . ALA A 1 168 ? 11.118 2.291 -3.082 1.00 97.88 168 ALA A O 1
ATOM 1251 N N . LEU A 1 169 ? 11.196 1.138 -4.992 1.00 98.38 169 LEU A N 1
ATOM 1252 C CA . LEU A 1 169 ? 11.346 -0.168 -4.333 1.00 98.38 169 LEU A CA 1
ATOM 1253 C C . LEU A 1 169 ? 12.590 -0.240 -3.433 1.00 98.38 169 LEU A C 1
ATOM 1255 O O . LEU A 1 169 ? 12.516 -0.782 -2.333 1.00 98.38 169 LEU A O 1
ATOM 1259 N N . ALA A 1 170 ? 13.716 0.336 -3.865 1.00 97.88 170 ALA A N 1
ATOM 1260 C CA . ALA A 1 170 ? 14.942 0.386 -3.065 1.00 97.88 170 ALA A CA 1
ATOM 1261 C C . ALA A 1 170 ? 14.793 1.238 -1.788 1.00 97.88 170 ALA A C 1
ATOM 1263 O O . ALA A 1 170 ? 15.338 0.888 -0.737 1.00 97.88 170 ALA A O 1
ATOM 1264 N N . ARG A 1 171 ? 14.066 2.362 -1.885 1.00 97.31 171 ARG A N 1
ATOM 1265 C CA . ARG A 1 171 ? 13.798 3.284 -0.769 1.00 97.31 171 ARG A CA 1
ATOM 1266 C C . ARG A 1 171 ? 12.774 2.712 0.205 1.00 97.31 171 ARG A C 1
ATOM 1268 O O . ARG A 1 171 ? 13.039 2.691 1.401 1.00 97.31 171 ARG A O 1
ATOM 1275 N N . LEU A 1 172 ? 11.631 2.271 -0.315 1.00 97.00 172 LEU A N 1
ATOM 1276 C CA . LEU A 1 172 ? 10.488 1.803 0.466 1.00 97.00 172 LEU A CA 1
ATOM 1277 C C . LEU A 1 172 ? 10.735 0.431 1.099 1.00 97.00 172 LEU A C 1
ATOM 1279 O O . LEU A 1 172 ? 10.170 0.143 2.145 1.00 97.00 172 LEU A O 1
ATOM 1283 N N . ARG A 1 173 ? 11.575 -0.406 0.471 1.00 97.44 173 ARG A N 1
ATOM 1284 C CA . ARG A 1 173 ? 11.905 -1.772 0.916 1.00 97.44 173 ARG A CA 1
ATOM 1285 C C . ARG A 1 173 ? 10.673 -2.615 1.293 1.00 97.44 173 ARG A C 1
ATOM 1287 O O . ARG A 1 173 ? 10.684 -3.259 2.343 1.00 97.44 173 ARG A O 1
ATOM 1294 N N . PRO A 1 174 ? 9.625 -2.645 0.450 1.00 96.88 174 PRO A N 1
ATOM 1295 C CA . PRO A 1 174 ? 8.445 -3.442 0.749 1.00 96.88 174 PRO A CA 1
ATOM 1296 C C . PRO A 1 174 ? 8.811 -4.924 0.768 1.00 96.88 174 PRO A C 1
ATOM 1298 O O . PRO A 1 174 ? 9.679 -5.359 0.017 1.00 96.88 174 PRO A O 1
ATOM 1301 N N . ALA A 1 175 ? 8.120 -5.733 1.566 1.00 95.81 175 ALA A N 1
ATOM 1302 C CA . ALA A 1 175 ? 8.332 -7.179 1.557 1.00 95.81 175 ALA A CA 1
ATOM 1303 C C . ALA A 1 175 ? 7.843 -7.822 0.245 1.00 95.81 175 ALA A C 1
ATOM 1305 O O . ALA A 1 175 ? 8.374 -8.850 -0.192 1.00 95.81 175 ALA A O 1
ATOM 1306 N N . VAL A 1 176 ? 6.812 -7.233 -0.376 1.00 97.62 176 VAL A N 1
ATOM 1307 C CA . VAL A 1 176 ? 6.146 -7.778 -1.565 1.00 97.62 176 VAL A CA 1
ATOM 1308 C C . VAL A 1 176 ? 5.937 -6.712 -2.638 1.00 97.62 176 VAL A C 1
ATOM 1310 O O . VAL A 1 176 ? 5.442 -5.621 -2.368 1.00 97.62 176 VAL A O 1
ATOM 1313 N N . PHE A 1 177 ? 6.253 -7.071 -3.882 1.00 98.44 177 PHE A N 1
ATOM 1314 C CA . PHE A 1 177 ? 5.864 -6.334 -5.081 1.00 98.44 177 PHE A CA 1
ATOM 1315 C C . PHE A 1 177 ? 4.799 -7.122 -5.848 1.00 98.44 177 PHE A C 1
ATOM 1317 O O . PHE A 1 177 ? 4.978 -8.315 -6.117 1.00 98.44 177 PHE A O 1
ATOM 1324 N N . TRP A 1 178 ? 3.698 -6.470 -6.217 1.00 98.50 178 TRP A N 1
ATOM 1325 C CA . TRP A 1 178 ? 2.592 -7.081 -6.948 1.00 98.50 178 TRP A CA 1
ATOM 1326 C C . TRP A 1 178 ? 2.399 -6.442 -8.324 1.00 98.50 178 TRP A C 1
ATOM 1328 O O . TRP A 1 178 ? 2.038 -5.279 -8.452 1.00 98.50 178 TRP A O 1
ATOM 1338 N N . ALA A 1 179 ? 2.645 -7.219 -9.373 1.00 98.38 179 ALA A N 1
ATOM 1339 C CA . ALA A 1 179 ? 2.547 -6.778 -10.755 1.00 98.38 179 ALA A CA 1
ATOM 1340 C C . ALA A 1 179 ? 1.200 -7.225 -11.348 1.00 98.38 179 ALA A C 1
ATOM 1342 O O . ALA A 1 179 ? 0.918 -8.430 -11.414 1.00 98.38 179 ALA A O 1
ATOM 1343 N N . VAL A 1 180 ? 0.389 -6.264 -11.794 1.00 98.06 180 VAL A N 1
ATOM 1344 C CA . VAL A 1 180 ? -0.994 -6.481 -12.233 1.00 98.06 180 VAL A CA 1
ATOM 1345 C C . VAL A 1 180 ? -1.204 -5.974 -13.657 1.00 98.06 180 VAL A C 1
ATOM 1347 O O . VAL A 1 180 ? -0.821 -4.865 -14.017 1.00 98.06 180 VAL A O 1
ATOM 1350 N N . ALA A 1 181 ? -1.843 -6.792 -14.483 1.00 97.19 181 ALA A N 1
ATOM 1351 C CA . ALA A 1 181 ? -2.391 -6.412 -15.782 1.00 97.19 181 ALA A CA 1
ATOM 1352 C C . ALA A 1 181 ? -3.622 -7.288 -16.085 1.00 97.19 181 ALA A C 1
ATOM 1354 O O . ALA A 1 181 ? -3.842 -8.293 -15.397 1.00 97.19 181 ALA A O 1
ATOM 1355 N N . PRO A 1 182 ? -4.425 -6.986 -17.122 1.00 95.25 182 PRO A N 1
ATOM 1356 C CA . PRO A 1 182 ? -5.548 -7.836 -17.498 1.00 95.25 182 PRO A CA 1
ATOM 1357 C C . PRO A 1 182 ? -5.106 -9.288 -17.724 1.00 95.25 182 PRO A C 1
ATOM 1359 O O . PRO A 1 182 ? -4.218 -9.572 -18.530 1.00 95.25 182 PRO A O 1
ATOM 1362 N N . GLY A 1 183 ? -5.704 -10.213 -16.970 1.00 94.44 183 GLY A N 1
ATOM 1363 C CA . GLY A 1 183 ? -5.376 -11.641 -17.033 1.00 94.44 183 GLY A CA 1
ATOM 1364 C C . GLY A 1 183 ? -4.070 -12.056 -16.338 1.00 94.44 183 GLY A C 1
ATOM 1365 O O . GLY A 1 183 ? -3.758 -13.243 -16.341 1.00 94.44 183 GLY A O 1
ATOM 1366 N N . VAL A 1 184 ? -3.306 -11.138 -15.731 1.00 97.19 184 VAL A N 1
ATOM 1367 C CA . VAL A 1 184 ? -1.967 -11.427 -15.179 1.00 97.19 184 VAL A CA 1
ATOM 1368 C C . VAL A 1 184 ? -1.787 -10.820 -13.795 1.00 97.19 184 VAL A C 1
ATOM 1370 O O . VAL A 1 184 ? -1.775 -9.603 -13.648 1.00 97.19 184 VAL A O 1
ATOM 1373 N N . ARG A 1 185 ? -1.621 -11.678 -12.783 1.00 97.62 185 ARG A N 1
ATOM 1374 C CA . ARG A 1 185 ? -1.348 -11.301 -11.388 1.00 97.62 185 ARG A CA 1
ATOM 1375 C C . ARG A 1 185 ? -0.070 -12.025 -10.980 1.00 97.62 185 ARG A C 1
ATOM 1377 O O . ARG A 1 185 ? -0.035 -13.254 -11.023 1.00 97.62 185 ARG A O 1
ATOM 1384 N N . ARG A 1 186 ? 0.998 -11.293 -10.656 1.00 98.25 186 ARG A N 1
ATOM 1385 C CA . ARG A 1 186 ? 2.279 -11.886 -10.231 1.00 98.25 186 ARG A CA 1
ATOM 1386 C C . ARG A 1 186 ? 2.791 -11.220 -8.969 1.00 98.25 186 ARG A C 1
ATOM 1388 O O . ARG A 1 186 ? 2.974 -10.009 -8.940 1.00 98.25 186 ARG A O 1
ATOM 1395 N N . ALA A 1 187 ? 3.043 -12.028 -7.950 1.00 98.12 187 ALA A N 1
ATOM 1396 C CA . ALA A 1 187 ? 3.617 -11.589 -6.689 1.00 98.12 187 ALA A CA 1
ATOM 1397 C C . ALA A 1 187 ? 5.115 -11.900 -6.654 1.00 98.12 187 ALA A C 1
ATOM 1399 O O . ALA A 1 187 ? 5.545 -12.962 -7.111 1.00 98.12 187 ALA A O 1
ATOM 1400 N N . PHE A 1 188 ? 5.897 -10.998 -6.071 1.00 98.44 188 PHE A N 1
ATOM 1401 C CA . PHE A 1 188 ? 7.339 -11.144 -5.913 1.00 98.44 188 PHE A CA 1
ATOM 1402 C C . PHE A 1 188 ? 7.758 -10.761 -4.496 1.00 98.44 188 PHE A C 1
ATOM 1404 O O . PHE A 1 188 ? 7.244 -9.790 -3.948 1.00 98.44 188 PHE A O 1
ATOM 1411 N N . SER A 1 189 ? 8.690 -11.505 -3.903 1.00 97.81 189 SER A N 1
ATOM 1412 C CA . SER A 1 189 ? 9.438 -11.043 -2.733 1.00 97.81 189 SER A CA 1
ATOM 1413 C C . SER A 1 189 ? 10.461 -10.039 -3.226 1.00 97.81 189 SER A C 1
ATOM 1415 O O . SER A 1 189 ? 11.059 -10.258 -4.285 1.00 97.81 189 SER A O 1
ATOM 1417 N N . VAL A 1 190 ? 10.662 -8.966 -2.472 1.00 97.94 190 VAL A N 1
ATOM 1418 C CA . VAL A 1 190 ? 11.665 -7.955 -2.802 1.00 97.94 190 VAL A CA 1
ATOM 1419 C C . VAL A 1 190 ? 12.829 -8.089 -1.834 1.00 97.94 190 VAL A C 1
ATOM 1421 O O . VAL A 1 190 ? 12.660 -7.979 -0.624 1.00 97.94 190 VAL A O 1
ATOM 1424 N N . GLU A 1 191 ? 14.019 -8.317 -2.375 1.00 97.56 191 GLU A N 1
ATOM 1425 C CA . GLU A 1 191 ? 15.261 -8.369 -1.604 1.00 97.56 191 GLU A CA 1
ATOM 1426 C C . GLU A 1 191 ? 16.273 -7.414 -2.229 1.00 97.56 191 GLU A C 1
ATOM 1428 O O . GLU A 1 191 ? 16.451 -7.402 -3.443 1.00 97.56 191 GLU A O 1
ATOM 1433 N N . ALA A 1 192 ? 16.941 -6.586 -1.428 1.00 97.50 192 ALA A N 1
ATOM 1434 C CA . ALA A 1 192 ? 17.998 -5.722 -1.942 1.00 97.50 192 ALA A CA 1
ATOM 1435 C C . ALA A 1 192 ? 19.310 -6.510 -2.060 1.00 97.50 192 ALA A C 1
ATOM 1437 O O . ALA A 1 192 ? 19.744 -7.151 -1.101 1.00 97.50 192 ALA A O 1
ATOM 1438 N N . ASP A 1 193 ? 19.970 -6.443 -3.217 1.00 97.56 193 ASP A N 1
ATOM 1439 C CA . ASP A 1 193 ? 21.320 -6.988 -3.362 1.00 97.56 193 ASP A CA 1
ATOM 1440 C C . ASP A 1 193 ? 22.378 -6.114 -2.651 1.00 97.56 193 ASP A C 1
ATOM 1442 O O . ASP A 1 193 ? 22.076 -5.095 -2.026 1.00 97.56 193 ASP A O 1
ATOM 1446 N N . ARG A 1 194 ? 23.662 -6.493 -2.746 1.00 96.81 194 ARG A N 1
ATOM 1447 C CA . ARG A 1 194 ? 24.768 -5.742 -2.113 1.00 96.81 194 ARG A CA 1
ATOM 1448 C C . ARG A 1 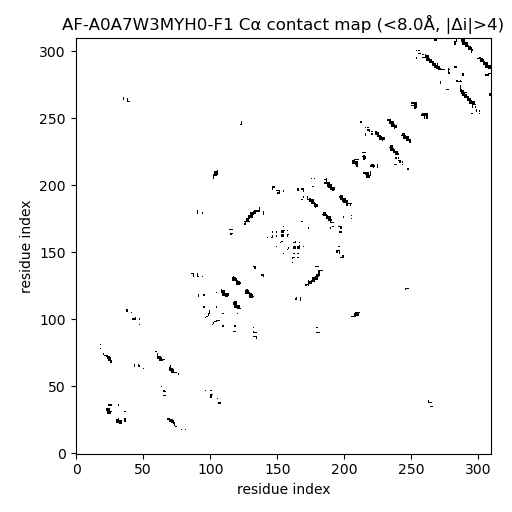194 ? 24.890 -4.292 -2.600 1.00 96.81 194 ARG A C 1
ATOM 1450 O O . ARG A 1 194 ? 25.485 -3.481 -1.899 1.00 96.81 194 ARG A O 1
ATOM 1457 N N . GLY A 1 195 ? 24.379 -3.980 -3.790 1.00 96.44 195 GLY A N 1
ATOM 1458 C CA . GLY A 1 195 ? 24.355 -2.636 -4.361 1.00 96.44 195 GLY A CA 1
ATOM 1459 C C . GLY A 1 195 ? 23.093 -1.846 -4.013 1.00 96.44 195 GLY A C 1
ATOM 1460 O O . GLY A 1 195 ? 22.923 -0.748 -4.537 1.00 96.44 195 GLY A O 1
ATOM 1461 N N . GLY A 1 196 ? 22.204 -2.393 -3.175 1.00 96.75 196 GLY A N 1
ATOM 1462 C CA . GLY A 1 196 ? 20.916 -1.786 -2.848 1.00 96.75 196 GLY A CA 1
ATOM 1463 C C . GLY A 1 196 ? 19.886 -1.888 -3.975 1.00 96.75 196 GLY A C 1
ATOM 1464 O O . GLY A 1 196 ? 18.853 -1.225 -3.905 1.00 96.75 196 GLY A O 1
ATOM 1465 N N . VAL A 1 197 ? 20.148 -2.688 -5.016 1.00 98.25 197 VAL A N 1
ATOM 1466 C CA . VAL A 1 197 ? 19.211 -2.866 -6.130 1.00 98.25 197 VAL A CA 1
ATOM 1467 C C . VAL A 1 197 ? 18.158 -3.900 -5.730 1.00 98.25 197 VAL A C 1
ATOM 1469 O O . VAL A 1 197 ? 18.531 -5.005 -5.324 1.00 98.25 197 VAL A O 1
ATOM 1472 N N . PRO A 1 198 ? 16.855 -3.590 -5.850 1.00 98.25 198 PRO A N 1
ATOM 1473 C CA . PRO A 1 198 ? 15.800 -4.538 -5.527 1.00 98.25 198 PRO A CA 1
ATOM 1474 C C . PRO A 1 198 ? 15.783 -5.684 -6.543 1.00 98.25 198 PRO A C 1
ATOM 1476 O O . PRO A 1 198 ? 15.748 -5.473 -7.757 1.00 98.25 198 PRO A O 1
ATOM 1479 N N . ARG A 1 199 ? 15.782 -6.913 -6.037 1.00 98.38 199 ARG A N 1
ATOM 1480 C CA . ARG A 1 199 ? 15.641 -8.159 -6.784 1.00 98.38 199 ARG A CA 1
ATOM 1481 C C . ARG A 1 199 ? 14.277 -8.755 -6.493 1.00 98.38 199 ARG A C 1
ATOM 1483 O O . ARG A 1 199 ? 13.845 -8.829 -5.345 1.00 98.38 199 ARG A O 1
ATOM 1490 N N . LEU A 1 200 ? 13.593 -9.138 -7.567 1.00 98.50 200 LEU A N 1
ATOM 1491 C CA . LEU A 1 200 ? 12.261 -9.713 -7.509 1.00 98.50 200 LEU A CA 1
ATOM 1492 C C . LEU A 1 200 ? 12.349 -11.234 -7.585 1.00 98.50 200 LEU A C 1
ATOM 1494 O O . LEU A 1 200 ? 12.746 -11.790 -8.608 1.00 98.50 200 LEU A O 1
ATOM 1498 N N . HIS A 1 201 ? 11.922 -11.907 -6.524 1.00 98.12 201 HIS A N 1
ATOM 1499 C CA . HIS A 1 201 ? 11.852 -13.364 -6.470 1.00 98.12 201 HIS A CA 1
ATOM 1500 C C . HIS A 1 201 ? 10.392 -13.809 -6.581 1.00 98.12 201 HIS A C 1
ATOM 1502 O O . HIS A 1 201 ? 9.589 -13.396 -5.744 1.00 98.12 201 HIS A O 1
ATOM 1508 N N . PRO A 1 202 ? 10.003 -14.620 -7.585 1.00 98.25 202 PRO A N 1
ATOM 1509 C CA . PRO A 1 202 ? 8.615 -15.048 -7.742 1.00 98.25 202 PRO A CA 1
ATOM 1510 C C . PRO A 1 202 ? 8.043 -15.683 -6.468 1.00 98.25 202 PRO A C 1
ATOM 1512 O O . PRO A 1 202 ? 8.684 -16.525 -5.840 1.00 98.25 202 PRO A O 1
ATOM 1515 N N . ARG A 1 203 ? 6.812 -15.305 -6.112 1.00 96.94 203 ARG A N 1
ATOM 1516 C CA . ARG A 1 203 ? 6.041 -15.876 -4.998 1.00 96.94 203 ARG A CA 1
ATOM 1517 C C . ARG A 1 203 ? 4.817 -16.616 -5.519 1.00 96.94 203 ARG A C 1
ATOM 1519 O O . ARG A 1 203 ? 4.254 -16.260 -6.550 1.00 96.94 203 ARG A O 1
ATOM 1526 N N . GLY A 1 204 ? 4.359 -17.603 -4.747 1.00 94.88 204 GLY A N 1
ATOM 1527 C CA . GLY A 1 204 ? 3.131 -18.347 -5.045 1.00 94.88 204 GLY A CA 1
ATOM 1528 C C . GLY A 1 204 ? 1.839 -17.532 -4.890 1.00 94.88 204 GLY A C 1
ATOM 1529 O O . GLY A 1 204 ? 0.806 -17.946 -5.400 1.00 94.88 204 GLY A O 1
ATOM 1530 N N . GLY A 1 205 ? 1.884 -16.383 -4.210 1.00 93.38 205 GLY A N 1
ATOM 1531 C CA . GLY A 1 205 ? 0.724 -15.518 -4.007 1.00 93.38 205 GLY A CA 1
ATOM 1532 C C . GLY A 1 205 ? 1.023 -14.325 -3.103 1.00 93.38 205 GLY A C 1
ATOM 1533 O O . GLY A 1 205 ? 2.144 -14.167 -2.602 1.00 93.38 205 GLY A O 1
ATOM 1534 N N . LEU A 1 206 ? 0.003 -13.488 -2.912 1.00 94.88 206 LEU A N 1
ATOM 1535 C CA . LEU A 1 206 ? 0.049 -12.369 -1.978 1.00 94.88 206 LEU A CA 1
ATOM 1536 C C . LEU A 1 206 ? -0.111 -12.831 -0.525 1.00 94.88 206 LEU A C 1
ATOM 1538 O O . LEU A 1 206 ? -0.803 -13.824 -0.272 1.00 94.88 206 LEU A O 1
ATOM 1542 N N . PRO A 1 207 ? 0.499 -12.113 0.436 1.00 90.44 207 PRO A N 1
ATOM 1543 C CA . PRO A 1 207 ? 0.165 -12.277 1.842 1.00 90.44 207 PRO A CA 1
ATOM 1544 C C . PRO A 1 207 ? -1.317 -11.961 2.069 1.00 90.44 207 PRO A C 1
ATOM 1546 O O . PRO A 1 207 ? -1.901 -11.109 1.394 1.00 90.44 207 PRO A O 1
ATOM 1549 N N . GLN A 1 208 ? -1.918 -12.674 3.017 1.00 88.00 208 GLN A N 1
ATOM 1550 C CA . GLN A 1 208 ? -3.257 -12.363 3.499 1.00 88.00 208 GLN A CA 1
ATOM 1551 C C . GLN A 1 208 ? -3.148 -11.217 4.502 1.00 88.00 208 GLN A C 1
ATOM 1553 O O . GLN A 1 208 ? -2.329 -11.280 5.415 1.00 88.00 208 GLN A O 1
ATOM 1558 N N . GLY A 1 209 ? -3.971 -10.194 4.324 1.00 81.94 209 GLY A N 1
ATOM 1559 C CA . GLY A 1 209 ? -4.183 -9.151 5.306 1.00 81.94 209 GLY A CA 1
ATOM 1560 C C . GLY A 1 209 ? -4.837 -9.697 6.569 1.00 81.94 209 GLY A C 1
ATOM 1561 O O . GLY A 1 209 ? -5.447 -10.774 6.588 1.00 81.94 209 GLY A O 1
ATOM 1562 N N . SER A 1 210 ? -4.689 -8.933 7.643 1.00 73.12 210 SER A N 1
ATOM 1563 C CA . SER A 1 210 ? -5.361 -9.204 8.902 1.00 73.12 210 SER A CA 1
ATOM 1564 C C . SER A 1 210 ? -6.866 -8.948 8.732 1.00 73.12 210 SER A C 1
ATOM 1566 O O . SER A 1 210 ? -7.271 -7.884 8.263 1.00 73.12 210 SER A O 1
ATOM 1568 N N . ARG A 1 211 ? -7.723 -9.913 9.099 1.00 66.56 211 ARG A N 1
ATOM 1569 C CA . ARG A 1 211 ? -9.192 -9.751 9.027 1.00 66.56 211 ARG A CA 1
ATOM 1570 C C . ARG A 1 211 ? -9.650 -8.636 9.961 1.00 66.56 211 ARG A C 1
ATOM 1572 O O . ARG A 1 211 ? -10.654 -7.980 9.698 1.00 66.56 211 ARG A O 1
ATOM 1579 N N . THR A 1 212 ? -8.912 -8.432 11.047 1.00 73.88 212 THR A N 1
ATOM 1580 C CA . THR A 1 212 ? -9.095 -7.328 11.985 1.00 73.88 212 THR A CA 1
ATOM 1581 C C . THR A 1 212 ? -7.793 -6.542 12.165 1.00 73.88 212 THR A C 1
ATOM 1583 O O . THR A 1 212 ? -6.723 -6.979 11.760 1.00 73.88 212 THR A O 1
ATOM 1586 N N . GLU A 1 213 ? -7.841 -5.378 12.815 1.00 71.31 213 GLU A N 1
ATOM 1587 C CA . GLU A 1 213 ? -6.622 -4.658 13.237 1.00 71.31 213 GLU A CA 1
ATOM 1588 C C . GLU A 1 213 ? -5.813 -5.398 14.320 1.00 71.31 213 GLU A C 1
ATOM 1590 O O . GLU A 1 213 ? -4.757 -4.911 14.734 1.00 71.31 213 GLU A O 1
ATOM 1595 N N . LEU A 1 214 ? -6.331 -6.519 14.832 1.00 81.75 214 LEU A N 1
ATOM 1596 C CA . LEU A 1 214 ? -5.688 -7.345 15.847 1.00 81.75 214 LEU A CA 1
ATOM 1597 C C . LEU A 1 214 ? -4.977 -8.558 15.259 1.00 81.75 214 LEU A C 1
ATOM 1599 O O . LEU A 1 214 ? -4.024 -9.013 15.883 1.00 81.75 214 LEU A O 1
ATOM 1603 N N . ASP A 1 215 ? -5.392 -9.071 14.099 1.00 86.81 215 ASP A N 1
ATOM 1604 C CA . ASP A 1 215 ? -4.761 -10.274 13.553 1.00 86.81 215 ASP A CA 1
ATOM 1605 C C . ASP A 1 215 ? -3.357 -9.953 13.037 1.00 86.81 215 ASP A C 1
ATOM 1607 O O . ASP A 1 215 ? -3.050 -8.836 12.611 1.00 86.81 215 ASP A O 1
ATOM 1611 N N . CYS A 1 216 ? -2.496 -10.963 13.030 1.00 81.81 216 CYS A N 1
ATOM 1612 C CA . CYS A 1 216 ? -1.164 -10.826 12.472 1.00 81.81 216 CYS A CA 1
ATOM 1613 C C . CYS A 1 216 ? -1.221 -10.549 10.957 1.00 81.81 216 CYS A C 1
ATOM 1615 O O . CYS A 1 216 ? -1.751 -11.385 10.222 1.00 81.81 216 CYS A O 1
ATOM 1617 N N . PRO A 1 217 ? -0.599 -9.468 10.448 1.00 76.12 217 PRO A N 1
ATOM 1618 C CA . PRO A 1 217 ? -0.621 -9.133 9.020 1.00 76.12 217 PRO A CA 1
ATOM 1619 C C . PRO A 1 217 ? 0.226 -10.073 8.142 1.00 76.12 217 PRO A C 1
ATOM 1621 O O . PRO A 1 217 ? 0.188 -9.971 6.919 1.00 76.12 217 PRO A O 1
ATOM 1624 N N . ILE A 1 218 ? 1.011 -10.976 8.742 1.00 80.00 218 ILE A N 1
ATOM 1625 C CA . ILE A 1 218 ? 1.863 -11.926 8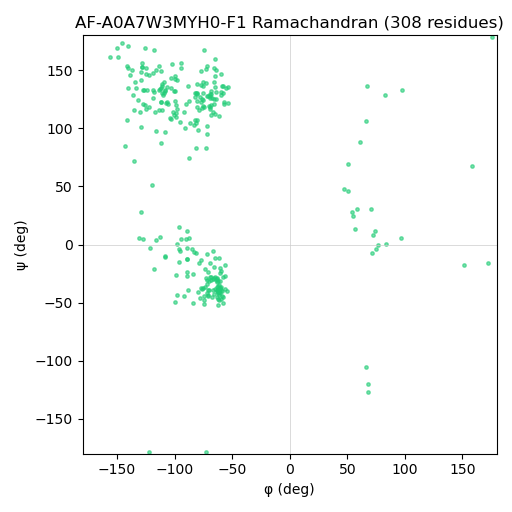.010 1.00 80.00 218 ILE A CA 1
ATOM 1626 C C . ILE A 1 218 ? 1.222 -13.310 7.916 1.00 80.00 218 ILE A C 1
ATOM 1628 O O . ILE A 1 218 ? 1.177 -13.892 6.833 1.00 80.00 218 ILE A O 1
ATOM 1632 N N . CYS A 1 219 ? 0.750 -13.860 9.040 1.00 80.25 219 CYS A N 1
ATOM 1633 C CA . CYS A 1 219 ? 0.198 -15.218 9.086 1.00 80.25 219 CYS A CA 1
ATOM 1634 C C . CYS A 1 219 ? -1.325 -15.275 9.275 1.00 80.25 219 CYS A C 1
ATOM 1636 O O . CYS A 1 219 ? -1.905 -16.351 9.150 1.00 80.25 219 CYS A O 1
ATOM 1638 N N . GLY A 1 220 ? -1.976 -14.148 9.578 1.00 82.69 220 GLY A N 1
ATOM 1639 C CA . GLY A 1 220 ? -3.416 -14.078 9.825 1.00 82.69 220 GLY A CA 1
ATOM 1640 C C . GLY A 1 220 ? -3.878 -14.694 11.150 1.00 82.69 220 GLY A C 1
ATOM 1641 O O . GLY A 1 220 ? -5.084 -14.836 11.335 1.00 82.69 220 GLY A O 1
ATOM 1642 N N . SER A 1 221 ? -2.968 -15.091 12.055 1.00 86.31 221 SER A N 1
ATOM 1643 C CA . SER A 1 221 ? -3.356 -15.588 13.386 1.00 86.31 221 SER A CA 1
ATOM 1644 C C . SER A 1 221 ? -3.939 -14.456 14.233 1.00 86.31 221 SER A C 1
ATOM 1646 O O . SER A 1 221 ? -3.350 -13.377 14.314 1.00 86.31 221 SER A O 1
ATOM 1648 N N . GLU A 1 222 ? -5.080 -14.723 14.864 1.00 85.62 222 GLU A N 1
ATOM 1649 C CA . GLU A 1 222 ? -5.749 -13.844 15.829 1.00 85.62 222 GLU A CA 1
ATOM 1650 C C . GLU A 1 222 ? -5.415 -14.267 17.270 1.00 85.62 222 GLU A C 1
ATOM 1652 O O . GLU A 1 222 ? -5.070 -13.436 18.108 1.00 85.62 222 GLU A O 1
ATOM 1657 N N . GLU A 1 223 ? -5.440 -15.575 17.548 1.00 89.88 223 GLU A N 1
ATOM 1658 C CA . GLU A 1 223 ? -5.290 -16.135 18.901 1.00 89.88 223 GLU A CA 1
ATOM 1659 C C . GLU A 1 223 ? -3.862 -16.000 19.460 1.00 89.88 223 GLU A C 1
ATOM 1661 O O . GLU A 1 223 ? -3.667 -15.967 20.677 1.00 89.88 223 GLU A O 1
ATOM 1666 N N . ASP A 1 224 ? -2.860 -15.874 18.584 1.00 91.69 224 ASP A N 1
ATOM 1667 C CA . ASP A 1 224 ? -1.447 -15.805 18.972 1.00 91.69 224 ASP A CA 1
ATOM 1668 C C . ASP A 1 224 ? -0.915 -14.375 19.126 1.00 91.69 224 ASP A C 1
ATOM 1670 O O . ASP A 1 224 ? 0.286 -14.182 19.345 1.00 91.69 224 ASP A O 1
ATOM 1674 N N . VAL A 1 225 ? -1.766 -13.354 18.993 1.00 92.75 225 VAL A N 1
ATOM 1675 C CA . VAL A 1 225 ? -1.331 -11.955 19.058 1.00 92.75 225 VAL A CA 1
ATOM 1676 C C . VAL A 1 225 ? -1.327 -11.448 20.494 1.00 92.75 225 VAL A C 1
ATOM 1678 O O . VAL A 1 225 ? -2.338 -11.452 21.195 1.00 92.75 225 VAL A O 1
ATOM 1681 N N . ARG A 1 226 ? -0.167 -10.960 20.942 1.00 95.38 226 ARG A N 1
ATOM 1682 C CA . ARG A 1 226 ? 0.015 -10.347 22.263 1.00 95.38 226 ARG A CA 1
ATOM 1683 C C . ARG A 1 226 ? 0.317 -8.868 22.115 1.00 95.38 226 ARG A C 1
ATOM 1685 O O . ARG A 1 226 ? 1.171 -8.491 21.320 1.00 95.38 226 ARG A O 1
ATOM 1692 N N . GLY A 1 227 ? -0.356 -8.044 22.915 1.00 94.00 227 GLY A N 1
ATOM 1693 C CA . GLY A 1 227 ? -0.144 -6.601 22.948 1.00 94.00 227 GLY A CA 1
ATOM 1694 C C . GLY A 1 227 ? 0.552 -6.133 24.214 1.00 94.00 227 GLY A C 1
ATOM 1695 O O . GLY A 1 227 ? 0.139 -6.488 25.315 1.00 94.00 227 GLY A O 1
ATOM 1696 N N . ASN A 1 228 ? 1.566 -5.290 24.045 1.00 95.38 228 ASN A N 1
ATOM 1697 C CA . ASN A 1 228 ? 2.232 -4.565 25.117 1.00 95.38 228 ASN A CA 1
ATOM 1698 C C . ASN A 1 228 ? 2.063 -3.052 24.893 1.00 95.38 228 ASN A C 1
ATOM 1700 O O . ASN A 1 228 ? 2.272 -2.576 23.774 1.00 95.38 228 ASN A O 1
ATOM 1704 N N . PRO A 1 229 ? 1.689 -2.274 25.922 1.00 94.38 229 PRO A N 1
ATOM 1705 C CA . PRO A 1 229 ? 1.615 -0.822 25.800 1.00 94.38 229 PRO A CA 1
ATOM 1706 C C . PRO A 1 229 ? 3.011 -0.223 25.572 1.00 94.38 229 PRO A C 1
ATOM 1708 O O . PRO A 1 229 ? 3.984 -0.646 26.197 1.00 94.38 229 PRO A O 1
ATOM 1711 N N . MET A 1 230 ? 3.101 0.776 24.694 1.00 94.75 230 MET A N 1
ATOM 1712 C CA . MET A 1 230 ? 4.323 1.532 24.408 1.00 94.75 230 MET A CA 1
ATOM 1713 C C . MET A 1 230 ? 4.300 2.911 25.097 1.00 94.75 230 MET A C 1
ATOM 1715 O O . MET A 1 230 ? 3.219 3.442 25.366 1.00 94.75 230 MET A O 1
ATOM 1719 N N . PRO A 1 231 ? 5.468 3.528 25.381 1.00 91.12 231 PRO A N 1
ATOM 1720 C CA . PRO A 1 231 ? 5.546 4.828 26.065 1.00 91.12 231 PRO A CA 1
ATOM 1721 C C . PRO A 1 231 ? 4.863 5.993 25.334 1.00 91.12 231 PRO A C 1
ATOM 1723 O O . PRO A 1 231 ? 4.477 6.971 25.965 1.00 91.12 231 PRO A O 1
ATOM 1726 N N . ASP A 1 232 ? 4.713 5.894 24.015 1.00 86.75 232 ASP A N 1
ATOM 1727 C CA . ASP A 1 232 ? 4.062 6.888 23.152 1.00 86.75 232 ASP A CA 1
ATOM 1728 C C . ASP A 1 232 ? 2.537 6.692 23.041 1.00 86.75 232 ASP A C 1
ATOM 1730 O O . ASP A 1 232 ? 1.867 7.384 22.276 1.00 86.75 232 ASP A O 1
ATOM 1734 N N . GLY A 1 233 ? 1.975 5.746 23.799 1.00 84.69 233 GLY A N 1
ATOM 1735 C CA . GLY A 1 233 ? 0.552 5.423 23.783 1.00 84.69 233 GLY A CA 1
ATOM 1736 C C . GLY A 1 233 ? 0.133 4.458 22.673 1.00 84.69 233 GLY A C 1
ATOM 1737 O O . GLY A 1 233 ? -1.047 4.109 22.614 1.00 84.69 233 GLY A O 1
ATOM 1738 N N . ARG A 1 234 ? 1.054 3.985 21.820 1.00 89.25 234 ARG A N 1
ATOM 1739 C CA . ARG A 1 234 ? 0.780 2.878 20.890 1.00 89.25 234 ARG A CA 1
ATOM 1740 C C . ARG A 1 234 ? 0.727 1.535 21.623 1.00 89.25 234 ARG A C 1
ATOM 1742 O O . ARG A 1 234 ? 1.113 1.405 22.784 1.00 89.25 234 ARG A O 1
ATOM 1749 N N . ILE A 1 235 ? 0.234 0.513 20.931 1.00 91.94 235 ILE A N 1
ATOM 1750 C CA . ILE A 1 235 ? 0.288 -0.885 21.360 1.00 91.94 235 ILE A CA 1
ATOM 1751 C C . ILE A 1 235 ? 1.256 -1.599 20.423 1.00 91.94 235 ILE A C 1
ATOM 1753 O O . ILE A 1 235 ? 0.980 -1.707 19.228 1.00 91.94 235 ILE A O 1
ATOM 1757 N N . GLY A 1 236 ? 2.369 -2.084 20.968 1.00 93.12 236 GLY A N 1
ATOM 1758 C CA . GLY A 1 236 ? 3.260 -3.004 20.274 1.00 93.12 236 GLY A CA 1
ATOM 1759 C C . GLY A 1 236 ? 2.634 -4.392 20.280 1.00 93.12 236 GLY A C 1
ATOM 1760 O O . GLY A 1 236 ? 2.265 -4.899 21.339 1.00 93.12 236 GLY A O 1
ATOM 1761 N N . LEU A 1 237 ? 2.475 -4.980 19.106 1.00 94.06 237 LEU A N 1
ATOM 1762 C CA . LEU A 1 237 ? 1.885 -6.289 18.893 1.00 94.06 237 LEU A CA 1
ATOM 1763 C C . LEU A 1 237 ? 2.974 -7.259 18.435 1.00 94.06 237 LEU A C 1
ATOM 1765 O O . LEU A 1 237 ? 3.804 -6.921 17.594 1.00 94.06 237 LEU A O 1
ATOM 1769 N N . VAL A 1 238 ? 2.962 -8.465 18.996 1.00 95.38 238 VAL A N 1
ATOM 1770 C CA . VAL A 1 238 ? 3.796 -9.586 18.553 1.00 95.38 238 VAL A CA 1
ATOM 1771 C C . VAL A 1 238 ? 2.910 -10.794 18.295 1.00 95.38 238 VAL A C 1
ATOM 1773 O O . VAL A 1 238 ? 2.064 -11.139 19.124 1.00 95.38 238 VAL A O 1
ATOM 1776 N N . CYS A 1 239 ? 3.103 -11.452 17.157 1.00 93.62 239 CYS A N 1
ATOM 1777 C CA . CYS A 1 239 ? 2.445 -12.717 16.859 1.00 93.62 239 CYS A CA 1
ATOM 1778 C C . CYS A 1 239 ? 3.330 -13.878 17.309 1.00 93.62 239 CYS A C 1
ATOM 1780 O O . CYS A 1 239 ? 4.385 -14.114 16.726 1.00 93.62 239 CYS A O 1
ATOM 1782 N N . ALA A 1 240 ? 2.888 -14.646 18.303 1.00 96.06 240 ALA A N 1
ATOM 1783 C CA . ALA A 1 240 ? 3.646 -15.787 18.809 1.00 96.06 240 ALA A CA 1
ATOM 1784 C C . ALA A 1 240 ? 3.793 -16.933 17.784 1.00 96.06 240 ALA A C 1
ATOM 1786 O O . ALA A 1 240 ? 4.699 -17.749 17.927 1.00 96.06 240 ALA A O 1
ATOM 1787 N N . ALA A 1 241 ? 2.946 -16.989 16.746 1.00 92.81 241 ALA A N 1
ATOM 1788 C CA . ALA A 1 241 ? 3.004 -18.029 15.717 1.00 92.81 241 ALA A CA 1
ATOM 1789 C C . ALA A 1 241 ? 4.129 -17.820 14.690 1.00 92.81 241 ALA A C 1
ATOM 1791 O O . ALA A 1 241 ? 4.727 -18.793 14.234 1.00 92.81 241 ALA A O 1
ATOM 1792 N N . CYS A 1 242 ? 4.410 -16.571 14.304 1.00 87.69 242 CYS A N 1
ATOM 1793 C CA . CYS A 1 242 ? 5.392 -16.258 13.257 1.00 87.69 242 CYS A CA 1
ATOM 1794 C C . CYS A 1 242 ? 6.462 -15.238 13.674 1.00 87.69 242 CYS A C 1
ATOM 1796 O O . CYS A 1 242 ? 7.245 -14.818 12.828 1.00 87.69 242 CYS A O 1
ATOM 1798 N N . ASP A 1 243 ? 6.465 -14.818 14.942 1.00 93.38 243 ASP A N 1
ATOM 1799 C CA . ASP A 1 243 ? 7.381 -13.828 15.526 1.00 93.38 243 ASP A CA 1
ATOM 1800 C C . ASP A 1 243 ? 7.413 -12.484 14.777 1.00 93.38 243 ASP A C 1
ATOM 1802 O O . ASP A 1 243 ? 8.414 -11.775 14.762 1.00 93.38 243 ASP A O 1
ATOM 1806 N N . HIS A 1 244 ? 6.313 -12.121 14.113 1.00 87.25 244 HIS A N 1
ATOM 1807 C CA . HIS A 1 244 ? 6.193 -10.809 13.487 1.00 87.25 244 HIS A CA 1
ATOM 1808 C C . HIS A 1 244 ? 5.808 -9.762 14.534 1.00 87.25 244 HIS A C 1
ATOM 1810 O O . HIS A 1 244 ? 4.933 -10.015 15.368 1.00 87.25 244 HIS A O 1
ATOM 1816 N N . HIS A 1 245 ? 6.441 -8.592 14.459 1.00 91.81 245 HIS A N 1
ATOM 1817 C CA . HIS A 1 245 ? 6.239 -7.464 15.366 1.00 91.81 245 HIS A CA 1
ATOM 1818 C C . HIS A 1 245 ? 5.707 -6.277 14.572 1.00 91.81 245 HIS A C 1
ATOM 1820 O O . HIS A 1 245 ? 6.284 -5.925 13.548 1.00 91.81 245 HIS A O 1
ATOM 1826 N N . TRP A 1 246 ? 4.642 -5.652 15.063 1.00 89.50 246 TRP A N 1
ATOM 1827 C CA . TRP A 1 246 ? 4.073 -4.434 14.487 1.00 89.50 246 TRP A CA 1
ATOM 1828 C C . TRP A 1 246 ? 3.516 -3.540 15.595 1.00 89.50 246 TRP A C 1
ATOM 1830 O O . TRP A 1 246 ? 3.503 -3.911 16.769 1.00 89.50 246 TRP A O 1
ATOM 1840 N N . SER A 1 247 ? 3.076 -2.330 15.261 1.00 88.50 247 SER A N 1
ATOM 1841 C CA . SER A 1 247 ? 2.457 -1.428 16.237 1.00 88.50 247 SER A CA 1
ATOM 1842 C C . SER A 1 247 ? 1.119 -0.915 15.730 1.00 88.50 247 SER A C 1
ATOM 1844 O O . SER A 1 247 ? 0.893 -0.816 14.526 1.00 88.50 247 SER A O 1
ATOM 1846 N N . ARG A 1 248 ? 0.219 -0.572 16.652 1.00 86.25 248 ARG A N 1
ATOM 1847 C CA . ARG A 1 248 ? -1.027 0.121 16.318 1.00 86.25 248 ARG A CA 1
ATOM 1848 C C . ARG A 1 248 ? -1.328 1.236 17.303 1.00 86.25 248 ARG A C 1
ATOM 1850 O O . ARG A 1 248 ? -1.020 1.135 18.491 1.00 86.25 248 ARG A O 1
ATOM 1857 N N . THR A 1 249 ? -2.008 2.264 16.827 1.00 83.44 249 THR A N 1
ATOM 1858 C CA . THR A 1 249 ? -2.591 3.291 17.690 1.00 83.44 249 THR A CA 1
ATOM 1859 C C . THR A 1 249 ? -3.912 2.759 18.255 1.00 83.44 249 THR A C 1
ATOM 1861 O O . THR A 1 249 ? -4.772 2.352 17.471 1.00 83.44 249 THR A O 1
ATOM 1864 N N . PRO A 1 250 ? -4.107 2.710 19.588 1.00 82.88 250 PRO A N 1
ATOM 1865 C CA . PRO A 1 250 ? -5.391 2.327 20.155 1.00 82.88 250 PRO A CA 1
ATOM 1866 C C . PRO A 1 250 ? -6.506 3.214 19.601 1.00 82.88 250 PRO A C 1
ATOM 1868 O O . PRO A 1 250 ? -6.380 4.442 19.567 1.00 82.88 250 PRO A O 1
ATOM 1871 N N . ARG A 1 251 ? -7.628 2.600 19.215 1.00 83.12 251 ARG A N 1
ATOM 1872 C CA . ARG A 1 251 ? -8.829 3.355 18.852 1.00 83.12 251 ARG A CA 1
ATOM 1873 C C . ARG A 1 251 ? -9.265 4.195 20.049 1.00 83.12 251 ARG A C 1
ATOM 1875 O O . ARG A 1 251 ? -9.352 3.692 21.171 1.00 83.12 251 ARG A O 1
ATOM 1882 N N . ARG A 1 252 ? -9.533 5.482 19.815 1.00 85.88 252 ARG A N 1
ATOM 1883 C CA . ARG A 1 252 ? -10.032 6.377 20.865 1.00 85.88 252 ARG A CA 1
ATOM 1884 C C . ARG A 1 252 ? -11.427 5.902 21.279 1.00 85.88 252 ARG A C 1
ATOM 1886 O O . ARG A 1 252 ? -12.307 5.879 20.421 1.00 85.88 252 ARG A O 1
ATOM 1893 N N . PRO A 1 253 ? -11.660 5.547 22.553 1.00 92.31 253 PRO A N 1
ATOM 1894 C CA . PRO A 1 253 ? -12.988 5.146 22.986 1.00 92.31 253 PRO A CA 1
ATOM 1895 C C . PRO A 1 253 ? -13.955 6.329 22.897 1.00 92.31 253 PRO A C 1
ATOM 1897 O O . PRO A 1 253 ? -13.572 7.495 23.036 1.00 92.31 253 PRO A O 1
ATOM 1900 N N . CYS A 1 254 ? -15.235 6.030 22.693 1.00 92.81 254 CYS A N 1
ATOM 1901 C CA . CYS A 1 254 ? -16.291 7.027 22.672 1.00 92.81 254 CYS A CA 1
ATOM 1902 C C . CYS A 1 254 ? -16.315 7.815 23.986 1.00 92.81 254 CYS A C 1
ATOM 1904 O O . CYS A 1 254 ? -16.554 7.246 25.051 1.00 92.81 254 CYS A O 1
ATOM 1906 N N . ARG A 1 255 ? -16.178 9.144 23.906 1.00 94.44 255 ARG A N 1
ATOM 1907 C CA . ARG A 1 255 ? -16.192 10.038 25.080 1.00 94.44 255 ARG A CA 1
ATOM 1908 C C . ARG A 1 255 ? -17.498 9.993 25.881 1.00 94.44 255 ARG A C 1
ATOM 1910 O O . ARG A 1 255 ? -17.508 10.385 27.041 1.00 94.44 255 ARG A O 1
ATOM 1917 N N . ARG A 1 256 ? -18.594 9.530 25.267 1.00 95.50 256 ARG A N 1
ATOM 1918 C CA . ARG A 1 256 ? -19.920 9.452 25.895 1.00 95.50 256 ARG A CA 1
ATOM 1919 C C . ARG A 1 256 ? -20.200 8.109 26.567 1.00 95.50 256 ARG A C 1
ATOM 1921 O O . ARG A 1 256 ? -20.762 8.097 27.652 1.00 95.50 256 ARG A O 1
ATOM 1928 N N . CYS A 1 257 ? -19.878 6.991 25.915 1.00 95.38 257 CYS A N 1
ATOM 1929 C CA . CYS A 1 257 ? -20.262 5.655 26.399 1.00 95.38 257 CYS A CA 1
ATOM 1930 C C . CYS A 1 257 ? -19.086 4.706 26.664 1.00 95.38 257 CYS A C 1
ATOM 1932 O O . CYS A 1 257 ? -19.312 3.581 27.092 1.00 95.38 257 CYS A O 1
ATOM 1934 N N . GLY A 1 258 ? -17.847 5.116 26.382 1.00 93.00 258 GLY A N 1
ATOM 1935 C CA . GLY A 1 258 ? -16.649 4.291 26.560 1.00 93.00 258 GLY A CA 1
ATOM 1936 C C . GLY A 1 258 ? -16.448 3.185 25.517 1.00 93.00 258 GLY A C 1
ATOM 1937 O O . GLY A 1 258 ? -15.417 2.523 25.554 1.00 93.00 258 GLY A O 1
ATOM 1938 N N . SER A 1 259 ? -17.385 2.983 24.577 1.00 90.25 259 SER A N 1
ATOM 1939 C CA . SER A 1 259 ? -17.254 1.962 23.526 1.00 90.25 259 SER A CA 1
ATOM 1940 C C . SER A 1 259 ? -16.004 2.183 22.670 1.00 90.25 259 SER A C 1
ATOM 1942 O O . SER A 1 259 ? -15.738 3.310 22.251 1.00 90.25 259 SER A O 1
ATOM 1944 N N . ALA A 1 260 ? -15.274 1.107 22.373 1.00 86.00 260 ALA A N 1
ATOM 1945 C CA . ALA A 1 260 ? -14.159 1.111 21.424 1.00 86.00 260 ALA A CA 1
ATOM 1946 C C . ALA A 1 260 ? -14.617 1.007 19.954 1.00 86.00 260 ALA A C 1
ATOM 1948 O O . ALA A 1 260 ? -13.798 1.144 19.045 1.00 86.00 260 ALA A O 1
ATOM 1949 N N . ASP A 1 261 ? -15.914 0.772 19.721 1.00 85.50 261 ASP A N 1
ATOM 1950 C CA . ASP A 1 261 ? -16.502 0.697 18.384 1.00 85.50 261 ASP A CA 1
ATOM 1951 C C . ASP A 1 261 ? -16.792 2.105 17.849 1.00 85.50 261 ASP A C 1
ATOM 1953 O O . ASP A 1 261 ? -17.874 2.688 18.020 1.00 85.50 261 ASP A O 1
ATOM 1957 N N . VAL A 1 262 ? -15.731 2.690 17.304 1.00 88.88 262 VAL A N 1
ATOM 1958 C CA . VAL A 1 262 ? -15.665 4.060 16.816 1.00 88.88 262 VAL A CA 1
ATOM 1959 C C . VAL A 1 262 ? -15.147 4.025 15.388 1.00 88.88 262 VAL A C 1
ATOM 1961 O O . VAL A 1 262 ? -14.042 3.544 15.137 1.00 88.88 262 VAL A O 1
ATOM 1964 N N . GLU A 1 263 ? -15.949 4.546 14.469 1.00 85.19 263 GLU A N 1
ATOM 1965 C CA . GLU A 1 263 ? -15.521 4.889 13.119 1.00 85.19 263 GLU A CA 1
ATOM 1966 C C . GLU A 1 263 ? -14.705 6.173 13.183 1.00 85.19 263 GLU A C 1
ATOM 1968 O O . GLU A 1 263 ? -15.084 7.113 13.885 1.00 85.19 263 GLU A O 1
ATOM 1973 N N . ALA A 1 264 ? -13.595 6.211 12.457 1.00 85.38 264 ALA A N 1
ATOM 1974 C CA . ALA A 1 264 ? -12.807 7.412 12.255 1.00 85.38 264 ALA A CA 1
ATOM 1975 C C . ALA A 1 264 ? -12.795 7.719 10.756 1.00 85.38 264 ALA A C 1
ATOM 1977 O O . ALA A 1 264 ? -12.442 6.859 9.954 1.00 85.38 264 ALA A O 1
ATOM 1978 N N . GLY A 1 265 ? -13.188 8.933 10.404 1.00 84.06 265 GLY A N 1
ATOM 1979 C CA . GLY A 1 265 ? -12.948 9.549 9.107 1.00 84.06 265 GLY A CA 1
ATOM 1980 C C . GLY A 1 265 ? -12.177 10.849 9.306 1.00 84.06 265 GLY A C 1
ATOM 1981 O O . GLY A 1 265 ? -11.858 11.229 10.437 1.00 84.06 265 GLY A O 1
ATOM 1982 N N . GLY A 1 266 ? -11.900 11.564 8.225 1.00 80.44 266 GLY A N 1
ATOM 1983 C CA . GLY A 1 266 ? -11.324 12.893 8.331 1.00 80.44 266 GLY A CA 1
ATOM 1984 C C . GLY A 1 266 ? -11.605 13.751 7.113 1.00 80.44 266 GLY A C 1
ATOM 1985 O O . GLY A 1 266 ? -11.949 13.240 6.057 1.00 80.44 266 GLY A O 1
ATOM 1986 N N . TYR A 1 267 ? -11.459 15.057 7.290 1.00 77.00 267 TYR A N 1
ATOM 1987 C CA . TYR A 1 267 ? -11.448 16.029 6.206 1.00 77.00 267 TYR A CA 1
ATOM 1988 C C . TYR A 1 267 ? -10.047 16.621 6.155 1.00 77.00 267 TYR A C 1
ATOM 1990 O O . TYR A 1 267 ? -9.622 17.254 7.127 1.00 77.00 267 TYR A O 1
ATOM 1998 N N . ARG A 1 268 ? -9.327 16.398 5.053 1.00 70.56 268 ARG A N 1
ATOM 1999 C CA . ARG A 1 268 ? -8.040 17.059 4.813 1.00 70.56 268 ARG A CA 1
ATOM 2000 C C . ARG A 1 268 ? -8.255 18.390 4.108 1.00 70.56 268 ARG A C 1
ATOM 2002 O O . ARG A 1 268 ? -9.022 18.460 3.150 1.00 70.56 268 ARG A O 1
ATOM 2009 N N . GLY A 1 269 ? -7.552 19.424 4.561 1.00 66.88 269 GLY A N 1
ATOM 2010 C CA . GLY A 1 269 ? -7.530 20.735 3.919 1.00 66.88 269 GLY A CA 1
ATOM 2011 C C . GLY A 1 269 ? -8.833 21.522 4.049 1.00 66.88 269 GLY A C 1
ATOM 2012 O O . GLY A 1 269 ? -9.157 22.295 3.148 1.00 66.88 269 GLY A O 1
ATOM 2013 N N . TRP A 1 270 ? -9.590 21.347 5.139 1.00 77.12 270 TRP A N 1
ATOM 2014 C CA . TRP A 1 270 ? -10.754 22.199 5.377 1.00 77.12 270 TRP A CA 1
ATOM 2015 C C . TRP A 1 270 ? -10.278 23.623 5.675 1.00 77.12 270 TRP A C 1
ATOM 2017 O O . TRP A 1 270 ? -9.514 23.844 6.619 1.00 77.12 270 TRP A O 1
ATOM 2027 N N . ALA A 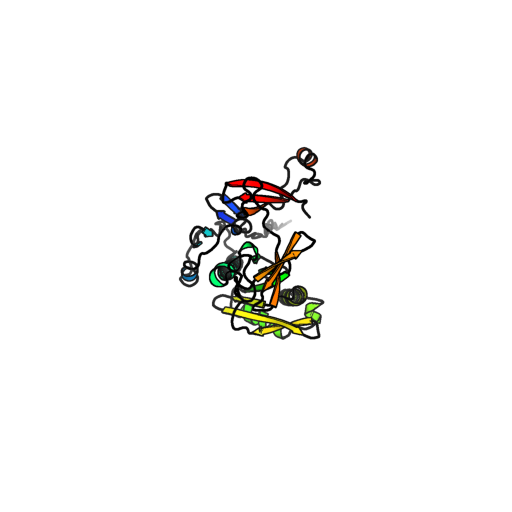1 271 ? -10.708 24.564 4.839 1.00 78.81 271 ALA A N 1
ATOM 2028 C CA . ALA A 1 271 ? -10.353 25.967 4.941 1.00 78.81 271 ALA A CA 1
ATOM 2029 C C . ALA A 1 271 ? -11.519 26.765 5.527 1.00 78.81 271 ALA A C 1
ATOM 2031 O O . ALA A 1 271 ? -12.659 26.601 5.089 1.00 78.81 271 ALA A O 1
ATOM 2032 N N . TYR A 1 272 ? -11.233 27.653 6.475 1.00 79.69 272 TYR A N 1
ATOM 2033 C CA . TYR A 1 272 ? -12.179 28.699 6.847 1.00 79.69 272 TYR A CA 1
ATOM 2034 C C . TYR A 1 272 ? -12.384 29.641 5.654 1.00 79.69 272 TYR A C 1
ATOM 2036 O O . TYR A 1 272 ? -11.418 30.044 5.004 1.00 79.69 272 TYR A O 1
ATOM 2044 N N . GLU A 1 273 ? -13.638 30.003 5.377 1.00 83.25 273 GLU A N 1
ATOM 2045 C CA . GLU A 1 273 ? -13.960 31.010 4.356 1.00 83.25 273 GLU A CA 1
ATOM 2046 C C . GLU A 1 273 ? -13.534 32.417 4.800 1.00 83.25 273 GLU A C 1
ATOM 2048 O O . GLU A 1 273 ? -13.138 33.233 3.967 1.00 83.25 273 GLU A O 1
ATOM 2053 N N . ASP A 1 274 ? -13.577 32.676 6.111 1.00 85.00 274 ASP A N 1
ATOM 2054 C CA . ASP A 1 274 ? -13.167 33.932 6.730 1.00 85.00 274 ASP A CA 1
ATOM 2055 C C . ASP A 1 274 ? -11.876 33.754 7.540 1.00 85.00 274 ASP A C 1
ATOM 2057 O O . ASP A 1 274 ? -11.744 32.882 8.406 1.00 85.00 274 ASP A O 1
ATOM 2061 N N . SER A 1 275 ? -10.905 34.618 7.264 1.00 79.25 275 SER A N 1
ATOM 2062 C CA . SER A 1 275 ? -9.642 34.651 7.982 1.00 79.25 275 SER A CA 1
ATOM 2063 C C . SER A 1 275 ? -9.768 35.054 9.453 1.00 79.25 275 SER A C 1
ATOM 2065 O O . SER A 1 275 ? -8.954 34.614 10.269 1.00 79.25 275 SER A O 1
ATOM 2067 N N . GLU A 1 276 ? -10.767 35.867 9.803 1.00 83.81 276 GLU A N 1
ATOM 2068 C CA . GLU A 1 276 ? -11.007 36.283 11.187 1.00 83.81 276 GLU A CA 1
ATOM 2069 C C . GLU A 1 276 ? -11.530 35.105 12.021 1.00 83.81 276 GLU A C 1
ATOM 2071 O O . GLU A 1 276 ? -10.968 34.829 13.081 1.00 83.81 276 GLU A O 1
ATOM 2076 N N . ASP A 1 277 ? -12.470 34.316 11.488 1.00 82.81 277 ASP A N 1
ATOM 2077 C CA . ASP A 1 277 ? -12.999 33.108 12.146 1.00 82.81 277 ASP A CA 1
ATOM 2078 C C . ASP A 1 277 ? -11.907 32.064 12.426 1.00 82.81 277 ASP A C 1
ATOM 2080 O O . ASP A 1 277 ? -11.905 31.402 13.466 1.00 82.81 277 ASP A O 1
ATOM 2084 N N . ALA A 1 278 ? -10.936 31.929 11.519 1.00 81.75 278 ALA A N 1
ATOM 2085 C CA . ALA A 1 278 ? -9.797 31.038 11.723 1.00 81.75 278 ALA A CA 1
ATOM 2086 C C . ALA A 1 278 ? -8.876 31.493 12.863 1.00 81.75 278 ALA A C 1
ATOM 2088 O O . ALA A 1 278 ? -8.217 30.668 13.492 1.00 81.75 278 ALA A O 1
ATOM 2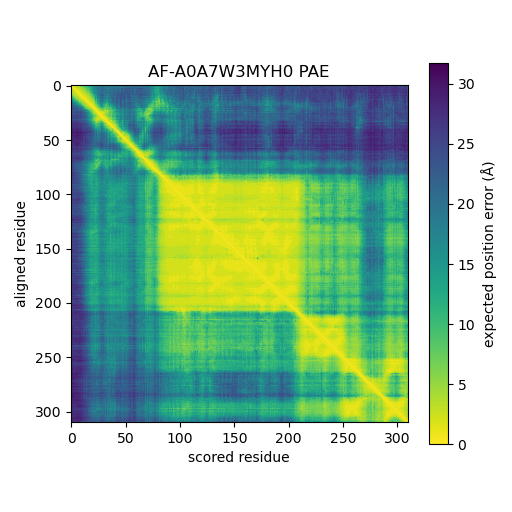089 N N . THR A 1 279 ? -8.803 32.803 13.119 1.00 81.12 279 THR A N 1
ATOM 2090 C CA . THR A 1 279 ? -7.899 33.372 14.129 1.00 81.12 279 THR A CA 1
ATOM 2091 C C . THR A 1 279 ? -8.339 32.989 15.546 1.00 81.12 279 THR A C 1
ATOM 2093 O O . THR A 1 279 ? -7.498 32.839 16.437 1.00 81.12 279 THR A O 1
ATOM 2096 N N . ASP A 1 280 ? -9.640 32.754 15.735 1.00 83.94 280 ASP A N 1
ATOM 2097 C CA . ASP A 1 280 ? -10.219 32.281 16.992 1.00 83.94 280 ASP A CA 1
ATOM 2098 C C . ASP A 1 280 ? -10.027 30.765 17.216 1.00 83.94 280 ASP A C 1
ATOM 2100 O O . ASP A 1 280 ? -10.129 30.293 18.355 1.00 83.94 280 ASP A O 1
ATOM 2104 N N . ASP A 1 281 ? -9.679 29.989 16.178 1.00 80.06 281 ASP A N 1
ATOM 2105 C CA . ASP A 1 281 ? -9.326 28.573 16.317 1.00 80.06 281 ASP A CA 1
ATOM 2106 C C . ASP A 1 281 ? -7.804 28.376 16.421 1.00 80.06 281 ASP A C 1
ATOM 2108 O O . ASP A 1 281 ? -7.049 28.388 15.449 1.00 80.06 281 ASP A O 1
ATOM 2112 N N . THR A 1 282 ? -7.339 28.082 17.637 1.00 80.50 282 THR A N 1
ATOM 2113 C CA . THR A 1 282 ? -5.924 27.771 17.925 1.00 80.50 282 THR A CA 1
ATOM 2114 C C . THR A 1 282 ? -5.336 26.602 17.111 1.00 80.50 282 THR A C 1
ATOM 2116 O O . THR A 1 282 ? -4.105 26.464 17.030 1.00 80.50 282 THR A O 1
ATOM 2119 N N . MET A 1 283 ? -6.188 25.756 16.519 1.00 76.88 283 MET A N 1
ATOM 2120 C CA . MET A 1 283 ? -5.806 24.642 15.651 1.00 76.88 283 MET A CA 1
ATOM 2121 C C . MET A 1 283 ? -5.692 25.028 14.170 1.00 76.88 283 MET A C 1
ATOM 2123 O O . MET A 1 283 ? -5.090 24.259 13.422 1.00 76.88 283 MET A O 1
ATOM 2127 N N . ALA A 1 284 ? -6.172 26.210 13.767 1.00 75.12 284 ALA A N 1
ATOM 2128 C CA . ALA A 1 284 ? -6.193 26.691 12.382 1.00 75.12 284 ALA A CA 1
ATOM 2129 C C . ALA A 1 284 ? -5.385 27.994 12.161 1.00 75.12 284 ALA A C 1
ATOM 2131 O O . 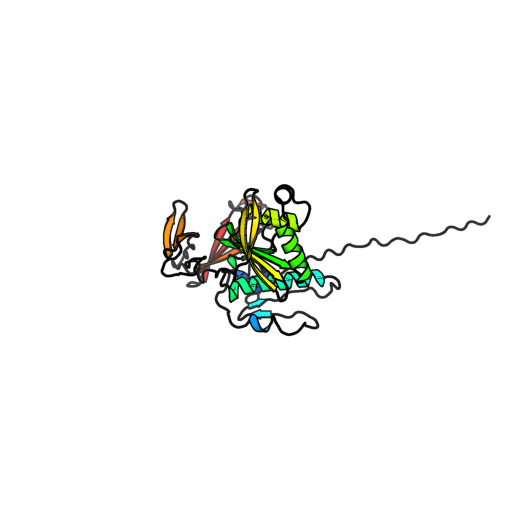ALA A 1 284 ? -5.887 28.935 11.544 1.00 75.12 284 ALA A O 1
ATOM 2132 N N . PRO A 1 285 ? -4.106 28.076 12.591 1.00 66.25 285 PRO A N 1
ATOM 2133 C CA . PRO A 1 285 ? -3.323 29.321 12.564 1.00 66.25 285 PRO A CA 1
ATOM 2134 C C . PRO A 1 285 ? -3.097 29.916 11.160 1.00 66.25 285 PRO A C 1
ATOM 2136 O O . PRO A 1 285 ? -2.628 31.045 11.054 1.00 66.25 285 PRO A O 1
ATOM 2139 N N . TRP A 1 286 ? -3.405 29.163 10.100 1.00 71.25 286 TRP A N 1
ATOM 2140 C CA . TRP A 1 286 ? -3.257 29.564 8.698 1.00 71.25 286 TRP A CA 1
ATOM 2141 C C . TRP A 1 286 ? -4.529 29.333 7.875 1.00 71.25 286 TRP A C 1
ATOM 2143 O O . TRP A 1 286 ? -4.434 29.078 6.681 1.00 71.25 286 TRP A O 1
ATOM 2153 N N . HIS A 1 287 ? -5.711 29.377 8.497 1.00 79.88 287 HIS A N 1
ATOM 2154 C CA . HIS A 1 287 ? -7.018 29.128 7.858 1.00 79.88 287 HIS A CA 1
ATOM 2155 C C . HIS A 1 287 ? -7.309 27.680 7.474 1.00 79.88 287 HIS A C 1
ATOM 2157 O O . HIS A 1 287 ? -8.448 27.388 7.133 1.00 79.88 287 HIS A O 1
ATOM 2163 N N . TYR A 1 288 ? -6.342 26.770 7.585 1.00 77.50 288 TYR A N 1
ATOM 2164 C CA . TYR A 1 288 ? -6.535 25.348 7.316 1.00 77.50 288 TYR A CA 1
ATOM 2165 C C . TYR A 1 288 ? -6.458 24.534 8.601 1.00 77.50 288 TYR A C 1
ATOM 2167 O O . TYR A 1 288 ? -5.575 24.746 9.438 1.00 77.50 288 TYR A O 1
ATOM 2175 N N . VAL A 1 289 ? -7.364 23.572 8.729 1.00 80.56 289 VAL A N 1
ATOM 2176 C CA . VAL A 1 289 ? -7.354 22.578 9.800 1.00 80.56 289 VAL A CA 1
ATOM 2177 C C . VAL A 1 289 ? -7.749 21.226 9.223 1.00 80.56 289 VAL A C 1
ATOM 2179 O O . VAL A 1 289 ? -8.711 21.104 8.461 1.00 80.56 289 VAL A O 1
ATOM 2182 N N . ASP A 1 290 ? -7.001 20.200 9.609 1.00 81.19 290 ASP A N 1
ATOM 2183 C CA . ASP A 1 290 ? -7.370 18.827 9.309 1.00 81.19 290 ASP A CA 1
ATOM 2184 C C . ASP A 1 290 ? -8.235 18.315 10.456 1.00 81.19 290 ASP A C 1
ATOM 2186 O O . ASP A 1 290 ? -7.828 18.306 11.623 1.00 81.19 290 ASP A O 1
ATOM 2190 N N . TRP A 1 291 ? -9.459 17.903 10.142 1.00 82.75 291 TRP A N 1
ATOM 2191 C CA . TRP A 1 291 ? -10.373 17.367 11.142 1.00 82.75 291 TRP A CA 1
ATOM 2192 C C . TRP A 1 291 ? -10.371 15.855 11.082 1.00 82.75 291 TRP A C 1
ATOM 2194 O O . TR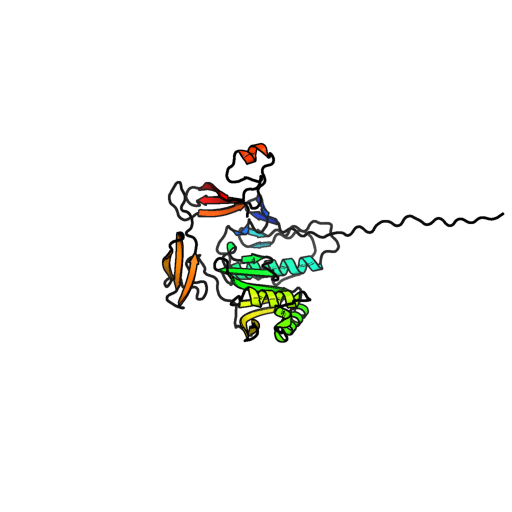P A 1 291 ? -10.775 15.286 10.075 1.00 82.75 291 TRP A O 1
ATOM 2204 N N . ASP A 1 292 ? -10.063 15.206 12.199 1.00 86.38 292 ASP A N 1
ATOM 2205 C CA . ASP A 1 292 ? -10.544 13.848 12.409 1.00 86.38 292 ASP A CA 1
ATOM 2206 C C . ASP A 1 292 ? -11.983 13.900 12.887 1.00 86.38 292 ASP A C 1
ATOM 2208 O O . ASP A 1 292 ? -12.291 14.570 13.881 1.00 86.38 292 ASP A O 1
ATOM 2212 N N . VAL A 1 293 ? -12.855 13.142 12.241 1.00 89.06 293 VAL A N 1
ATOM 2213 C CA . VAL A 1 293 ? -14.238 12.968 12.667 1.00 89.06 293 VAL A CA 1
ATOM 2214 C C . VAL A 1 293 ? -14.429 11.549 13.144 1.00 89.06 293 VAL A C 1
ATOM 2216 O O . VAL A 1 293 ? -14.208 10.588 12.420 1.00 89.06 293 VAL A O 1
ATOM 2219 N N . TYR A 1 294 ? -14.870 11.422 14.384 1.00 91.88 294 TYR A N 1
ATOM 2220 C CA . TYR A 1 294 ? -15.121 10.140 15.005 1.00 91.88 294 TYR A CA 1
ATOM 2221 C C . TYR A 1 294 ? -16.616 9.966 15.226 1.00 91.88 294 TYR A C 1
ATOM 2223 O O . TYR A 1 294 ? -17.267 10.872 15.753 1.00 91.88 294 TYR A O 1
ATOM 2231 N N . ARG A 1 295 ? -17.153 8.792 14.895 1.00 92.06 295 ARG A N 1
ATOM 2232 C CA . ARG A 1 295 ? -18.550 8.416 15.134 1.00 92.06 295 ARG A CA 1
ATOM 2233 C C . ARG A 1 295 ? -18.597 7.106 15.903 1.00 92.06 295 ARG A C 1
ATOM 2235 O O . ARG A 1 295 ? -18.111 6.078 15.451 1.00 92.06 295 ARG A O 1
ATOM 2242 N N . CYS A 1 296 ? -19.196 7.117 17.089 1.00 92.38 296 CYS A N 1
ATOM 2243 C CA . CYS A 1 296 ? -19.416 5.873 17.821 1.00 92.38 296 CYS A CA 1
ATOM 2244 C C . CYS A 1 296 ? -20.565 5.087 17.187 1.00 92.38 296 CYS A C 1
ATOM 2246 O O . CYS A 1 296 ? -21.681 5.598 17.129 1.00 92.38 296 CYS A O 1
ATOM 2248 N N . ARG A 1 297 ? -20.339 3.832 16.792 1.00 87.00 297 ARG A N 1
ATOM 2249 C CA . ARG A 1 297 ? -21.403 2.978 16.236 1.00 87.00 297 ARG A CA 1
ATOM 2250 C C . ARG A 1 297 ? -22.460 2.585 17.265 1.00 87.00 297 ARG A C 1
ATOM 2252 O O . ARG A 1 297 ? -23.615 2.405 16.911 1.00 87.00 297 ARG A O 1
ATOM 2259 N N . ASN A 1 298 ? -22.081 2.517 18.543 1.00 92.88 298 ASN A N 1
ATOM 2260 C CA . ASN A 1 298 ? -22.979 2.096 19.618 1.00 92.88 298 ASN A CA 1
ATOM 2261 C C . ASN A 1 298 ? -23.975 3.188 20.057 1.00 92.88 298 ASN A C 1
ATOM 2263 O O . ASN A 1 298 ? -25.153 2.912 20.238 1.00 92.88 298 ASN A O 1
ATOM 2267 N N . CYS A 1 299 ? -23.520 4.431 20.267 1.00 95.44 299 CYS A N 1
ATOM 2268 C CA . CYS A 1 299 ? -24.385 5.523 20.750 1.00 95.44 299 CYS A CA 1
ATOM 2269 C C . CYS A 1 299 ? -24.563 6.676 19.753 1.00 95.44 299 CYS A C 1
ATOM 2271 O O . CYS A 1 299 ? -25.155 7.698 20.104 1.00 95.44 299 CYS A O 1
ATOM 2273 N N . HIS A 1 300 ? -24.002 6.540 18.548 1.00 94.25 300 HIS A N 1
ATOM 2274 C CA . HIS A 1 300 ? -24.030 7.525 17.459 1.00 94.25 300 HIS A CA 1
ATOM 2275 C C . HIS A 1 300 ? -23.478 8.913 17.820 1.00 94.25 300 HIS A C 1
ATOM 2277 O O . HIS A 1 300 ? -23.649 9.872 17.068 1.00 94.25 300 HIS A O 1
ATOM 2283 N N . HIS A 1 301 ? -22.782 9.044 18.955 1.00 95.50 301 HIS A N 1
ATOM 2284 C CA . HIS A 1 301 ? -22.104 10.282 19.311 1.00 95.50 301 HIS A CA 1
ATOM 2285 C C . HIS A 1 301 ? -20.973 10.549 18.320 1.00 95.50 301 HIS A C 1
ATOM 2287 O O . HIS A 1 301 ? -20.091 9.705 18.147 1.00 95.50 301 HIS A O 1
ATOM 2293 N N . THR A 1 302 ? -21.013 11.732 17.712 1.00 94.25 302 THR A N 1
ATOM 2294 C CA . THR A 1 302 ? -19.986 12.223 16.798 1.00 94.25 302 THR A CA 1
ATOM 2295 C C . THR A 1 302 ? -19.175 13.304 17.495 1.00 94.25 302 THR A C 1
ATOM 2297 O O . THR A 1 302 ? -19.744 14.169 18.164 1.00 94.25 302 THR A O 1
ATOM 2300 N N . TRP A 1 303 ? -17.856 13.259 17.359 1.00 94.19 303 TRP A N 1
ATOM 2301 C CA . TRP A 1 303 ? -16.970 14.315 17.836 1.00 94.19 303 TRP A CA 1
ATOM 2302 C C . TRP A 1 303 ? -15.833 14.528 16.848 1.00 94.19 303 TRP A C 1
ATOM 2304 O O . TRP A 1 303 ? -15.446 13.614 16.123 1.00 94.19 303 TRP A O 1
ATOM 2314 N N . LYS A 1 304 ? -15.292 15.745 16.834 1.00 91.50 304 LYS A N 1
ATOM 2315 C CA . LYS A 1 304 ? -14.165 16.109 15.980 1.00 91.50 304 LYS A CA 1
ATOM 2316 C C . LYS A 1 304 ? -12.925 16.372 16.822 1.00 91.50 304 LYS A C 1
ATOM 2318 O O . LYS A 1 304 ? -13.028 16.787 17.979 1.00 91.50 304 LYS A O 1
ATOM 2323 N N . VAL A 1 305 ? -11.756 16.098 16.260 1.00 88.75 305 VAL A N 1
ATOM 2324 C CA . VAL A 1 305 ? -10.465 16.464 16.845 1.00 88.75 305 VAL A CA 1
ATOM 2325 C C . VAL A 1 305 ? -9.668 17.163 15.758 1.00 88.75 305 VAL A C 1
ATOM 2327 O O . VAL A 1 305 ? -9.335 16.541 14.755 1.00 88.75 305 VAL A O 1
ATOM 2330 N N . GLY A 1 306 ? -9.407 18.453 15.954 1.00 83.62 306 GLY A N 1
ATOM 2331 C CA . GLY A 1 306 ? -8.591 19.230 15.030 1.00 83.62 306 GLY A CA 1
ATOM 2332 C C . GLY A 1 306 ? -7.129 18.829 15.162 1.00 83.62 306 GLY A C 1
ATOM 2333 O O . GLY A 1 306 ? -6.637 18.611 16.276 1.00 83.62 306 GLY A O 1
ATOM 2334 N N . ARG A 1 307 ? -6.445 18.724 14.029 1.00 80.81 307 ARG A N 1
ATOM 2335 C CA . ARG A 1 307 ? -4.991 18.662 13.929 1.00 80.81 307 ARG A CA 1
ATOM 2336 C C . ARG A 1 307 ? -4.530 19.857 13.106 1.00 80.81 307 ARG A C 1
ATOM 2338 O O . ARG A 1 307 ? -5.224 20.289 12.188 1.00 80.81 307 ARG A O 1
ATOM 2345 N N . ARG A 1 308 ? -3.345 20.377 13.420 1.00 75.94 308 ARG A N 1
ATOM 2346 C CA . ARG A 1 308 ? -2.700 21.332 12.517 1.00 75.94 308 ARG A CA 1
ATOM 2347 C C . ARG A 1 308 ? -2.393 20.612 11.209 1.00 75.94 308 ARG A C 1
ATOM 2349 O O . ARG A 1 308 ? -1.841 19.515 11.264 1.00 75.94 308 ARG A O 1
ATOM 2356 N N . ALA A 1 309 ? -2.758 21.231 10.091 1.00 69.50 309 ALA A N 1
ATOM 2357 C CA . ALA A 1 309 ? -2.271 20.809 8.787 1.00 69.50 309 ALA A CA 1
ATOM 2358 C C . ALA A 1 309 ? -0.735 20.925 8.791 1.00 69.50 309 ALA A C 1
ATOM 2360 O O . ALA A 1 309 ? -0.203 21.951 9.234 1.00 69.50 309 ALA A O 1
ATOM 2361 N N . GLU A 1 310 ? -0.050 19.847 8.402 1.00 61.12 310 GLU A N 1
ATOM 2362 C CA . GLU A 1 310 ? 1.416 19.799 8.272 1.00 61.12 310 GLU A CA 1
ATOM 2363 C C . GLU A 1 310 ? 1.905 20.459 6.979 1.00 61.12 310 GLU A C 1
ATOM 2365 O O . GLU A 1 310 ? 1.206 20.348 5.945 1.00 61.12 310 GLU A O 1
#

Radius of gyration: 24.12 Å; Cα contacts (8 Å, |Δi|>4): 519; chains: 1; bounding box: 52×68×88 Å